Protein 3BER (pdb70)

Foldseek 3Di:
DAFDFDDDVCQVDDAPVNLVQDDLLSVLCVVVVVGTQFRLLSGQRNCVLVPFAEEEQDDPVRCVLCSPLRSQVRVCVVPPDFLAEEEEEQAQVVLVVSVVVNCSRPVVVPAFEEEFEPPDDVVVNLVSQVVRGRYYYYYLVRVVVCVPPRPPGANANYAEYEYEQVVSNVVSPCVVSVVVNLVGYDPNHHYYYYHNDDDPVNVVVCVSRGDPHHYHYDPD

Radius of gyration: 16.41 Å; Cα contacts (8 Å, |Δi|>4): 409; chains: 1; bounding box: 40×42×36 Å

CATH classification: 3.40.50.300

Structure (mmCIF, N/CA/C/O backbone):
data_3BER
#
_entry.id   3BER
#
_cell.length_a   93.050
_cell.length_b   70.370
_cell.length_c   35.860
_cell.angle_alpha   90.00
_cell.angle_beta   90.70
_cell.angle_gamma   90.00
#
_symmetry.space_group_name_H-M   'C 1 2 1'
#
loop_
_entity.id
_entity.type
_entity.pdbx_description
1 polymer 'Probable ATP-dependent RNA helicase DDX47'
2 non-polymer 'PHOSPHATE ION'
3 non-polymer 'ADENOSINE MONOPHOSPHATE'
4 non-polymer 'TRIETHYLENE GLYCOL'
5 water water
#
loop_
_atom_site.group_PDB
_atom_site.id
_atom_site.type_symbol
_atom_site.label_atom_id
_atom_site.label_alt_id
_atom_site.label_comp_id
_atom_site.label_asym_id
_atom_site.label_entity_id
_atom_site.label_seq_id
_atom_site.pdbx_PDB_ins_code
_atom_site.Cartn_x
_atom_site.Cartn_y
_atom_site.Cartn_z
_atom_site.occupancy
_atom_site.B_iso_or_equiv
_atom_site.auth_seq_id
_atom_site.auth_comp_id
_atom_site.auth_asym_id
_atom_site.auth_atom_id
_atom_site.pdbx_PDB_model_num
ATOM 1 N N . THR A 1 30 ? 25.084 8.157 29.193 1.00 30.84 11 THR A N 1
ATOM 2 C CA . THR A 1 30 ? 24.172 7.678 28.112 1.00 30.58 11 THR A CA 1
ATOM 3 C C . THR A 1 30 ? 24.300 8.354 26.735 1.00 29.17 11 THR A C 1
ATOM 4 O O . THR A 1 30 ? 23.836 7.805 25.736 1.00 28.05 11 THR A O 1
ATOM 8 N N . GLU A 1 31 ? 24.910 9.536 26.690 1.00 27.72 12 GLU A N 1
ATOM 9 C CA . GLU A 1 31 ? 24.948 10.354 25.464 1.00 26.55 12 GLU A CA 1
ATOM 10 C C . GLU A 1 31 ? 26.316 10.353 24.792 1.00 25.21 12 GLU A C 1
ATOM 11 O O . GLU A 1 31 ? 27.338 10.460 25.466 1.00 24.96 12 GLU A O 1
ATOM 17 N N . ALA A 1 32 ? 26.331 10.268 23.459 1.00 22.81 13 ALA A N 1
ATOM 18 C CA . ALA A 1 32 ? 27.559 10.357 22.663 1.00 20.55 13 ALA A CA 1
ATOM 19 C C . ALA A 1 32 ? 28.191 11.747 22.764 1.00 19.62 13 ALA A C 1
ATOM 20 O O . ALA A 1 32 ? 27.484 12.736 22.925 1.00 19.86 13 ALA A O 1
ATOM 22 N N . SER A 1 33 ? 29.511 11.772 22.599 1.00 19.60 14 SER A N 1
ATOM 23 C CA . SER A 1 33 ? 30.298 13.005 22.563 1.00 18.83 14 SER A CA 1
ATOM 24 C C . SER A 1 33 ? 30.025 13.773 21.277 1.00 17.54 14 SER A C 1
ATOM 25 O O . SER A 1 33 ? 30.339 13.285 20.187 1.00 18.11 14 SER A O 1
ATOM 28 N N . GLN A 1 34 ? 29.445 14.962 21.374 1.00 15.67 15 GLN A N 1
ATOM 29 C CA . GLN A 1 34 ? 29.214 15.752 20.151 1.00 14.62 15 GLN A CA 1
ATOM 30 C C . GLN A 1 34 ? 30.564 16.159 19.551 1.00 13.25 15 GLN A C 1
ATOM 31 O O . GLN A 1 34 ? 31.445 16.657 20.265 1.00 10.89 15 GLN A O 1
ATOM 37 N N . PRO A 1 35 ? 30.761 15.969 18.238 1.00 10.67 16 PRO A N 1
ATOM 38 C CA . PRO A 1 35 ? 32.028 16.364 17.627 1.00 9.76 16 PRO A CA 1
ATOM 39 C C . PRO A 1 35 ? 32.195 17.867 17.630 1.00 9.80 16 PRO A C 1
ATOM 40 O O . PRO A 1 35 ? 31.233 18.588 17.337 1.00 10.34 16 PRO A O 1
ATOM 44 N N . ILE A 1 36 ? 33.409 18.326 17.949 1.00 7.57 17 ILE A N 1
ATOM 45 C CA . ILE A 1 36 ? 33.659 19.768 17.941 1.00 7.69 17 ILE A CA 1
ATOM 46 C C . ILE A 1 36 ? 34.372 20.163 16.657 1.00 6.88 17 ILE A C 1
ATOM 47 O O . ILE A 1 36 ? 34.685 19.299 15.823 1.00 7.01 17 ILE A O 1
ATOM 52 N N . VAL A 1 37 ? 34.609 21.462 16.485 1.00 6.31 18 VAL A N 1
ATOM 53 C CA . VAL A 1 37 ? 34.998 21.957 15.158 1.00 7.61 18 VAL A CA 1
ATOM 54 C C . VAL A 1 37 ? 36.268 21.251 14.641 1.00 7.49 18 VAL A C 1
ATOM 55 O O . VAL A 1 37 ? 36.308 20.777 13.496 1.00 7.41 18 VAL A O 1
ATOM 59 N N . GLU A 1 38 ? 37.295 21.125 15.480 1.00 7.56 19 GLU A N 1
ATOM 60 C CA A GLU A 1 38 ? 38.566 20.508 15.093 0.50 8.29 19 GLU A CA 1
ATOM 61 C CA B GLU A 1 38 ? 38.543 20.559 14.962 0.50 8.50 19 GLU A CA 1
ATOM 62 C C . GLU A 1 38 ? 38.357 19.082 14.608 1.00 8.38 19 GLU A C 1
ATOM 63 O O . GLU A 1 38 ? 39.041 18.610 13.695 1.00 8.52 19 GLU A O 1
ATOM 74 N N . GLU A 1 39 ? 37.446 18.378 15.277 1.00 7.78 20 GLU A N 1
ATOM 75 C CA . GLU A 1 39 ? 37.185 16.978 14.884 1.00 7.42 20 GLU A CA 1
ATOM 76 C C . GLU A 1 39 ? 36.434 16.921 13.563 1.00 7.33 20 GLU A C 1
ATOM 77 O O . GLU A 1 39 ? 36.722 16.071 12.716 1.00 7.66 20 GLU A O 1
ATOM 83 N N . GLU A 1 40 ? 35.446 17.775 13.346 1.00 7.54 21 GLU A N 1
ATOM 84 C CA . GLU A 1 40 ? 34.815 17.787 12.015 1.00 7.12 21 GLU A CA 1
ATOM 85 C C . GLU A 1 40 ? 35.847 18.030 10.920 1.00 6.88 21 GLU A C 1
ATOM 86 O O . GLU A 1 40 ? 35.743 17.472 9.807 1.00 7.37 21 GLU A O 1
ATOM 92 N N . GLU A 1 41 ? 36.826 18.903 11.188 1.00 6.37 22 GLU A N 1
ATOM 93 C CA . GLU A 1 41 ? 37.845 19.242 10.200 1.00 7.44 22 GLU A CA 1
ATOM 94 C C . GLU A 1 41 ? 38.832 18.142 9.909 1.00 8.31 22 GLU A C 1
ATOM 95 O O . GLU A 1 41 ? 39.483 18.192 8.861 1.00 9.59 22 GLU A O 1
ATOM 101 N N . THR A 1 42 ? 38.998 17.183 10.829 1.00 7.66 23 THR A N 1
ATOM 102 C CA . THR A 1 42 ? 40.109 16.240 10.691 1.00 8.72 23 THR A CA 1
ATOM 103 C C . THR A 1 42 ? 39.741 14.759 10.706 1.00 9.64 23 THR A C 1
ATOM 104 O O . THR A 1 42 ? 40.537 13.939 10.224 1.00 10.74 23 THR A O 1
ATOM 108 N N . LYS A 1 43 ? 38.595 14.379 11.281 1.00 8.81 24 LYS A N 1
ATOM 109 C CA . LYS A 1 43 ? 38.267 12.936 11.383 1.00 10.71 24 LYS A CA 1
ATOM 110 C C . LYS A 1 43 ? 38.121 12.319 9.997 1.00 10.21 24 LYS A C 1
ATOM 111 O O . LYS A 1 43 ? 37.545 12.923 9.100 1.00 11.00 24 LYS A O 1
ATOM 117 N N . THR A 1 44 ? 38.612 11.087 9.853 1.00 10.51 25 THR A N 1
ATOM 118 C CA . THR A 1 44 ? 38.410 10.285 8.651 1.00 10.64 25 THR A CA 1
ATOM 119 C C . THR A 1 44 ? 37.521 9.066 8.949 1.00 10.15 25 THR A C 1
ATOM 120 O O . THR A 1 44 ? 37.361 8.674 10.113 1.00 9.81 25 THR A O 1
ATOM 124 N N . PHE A 1 45 ? 36.995 8.445 7.886 1.00 9.77 26 PHE A N 1
ATOM 125 C CA . PHE A 1 45 ? 36.279 7.195 8.110 1.00 10.14 26 PHE A CA 1
ATOM 126 C C . PHE A 1 45 ? 37.180 6.108 8.733 1.00 10.69 26 PHE A C 1
ATOM 127 O O . PHE A 1 45 ? 36.764 5.351 9.588 1.00 10.69 26 PHE A O 1
ATOM 135 N N . LYS A 1 46 ? 38.445 6.062 8.316 1.00 11.68 27 LYS A N 1
ATOM 136 C CA . LYS A 1 46 ? 39.365 5.120 8.911 1.00 12.90 27 LYS A CA 1
ATOM 137 C C . LYS A 1 46 ? 39.508 5.350 10.411 1.00 11.69 27 LYS A C 1
ATOM 138 O O . LYS A 1 46 ? 39.563 4.405 11.222 1.00 12.40 27 LYS A O 1
ATOM 144 N N . ASP A 1 47 ? 39.561 6.638 10.816 1.00 11.09 28 ASP A N 1
ATOM 145 C CA . ASP A 1 47 ? 39.662 6.976 12.242 1.00 12.20 28 ASP A CA 1
ATOM 146 C C . ASP A 1 47 ? 38.493 6.389 13.026 1.00 11.36 28 ASP A C 1
ATOM 147 O O . ASP A 1 47 ? 38.616 6.077 14.228 1.00 12.91 28 ASP A O 1
ATOM 152 N N . LEU A 1 48 ? 37.338 6.318 12.352 1.00 11.42 29 LEU A N 1
ATOM 153 C CA . LEU A 1 48 ? 36.110 5.804 13.010 1.00 11.46 29 LEU A CA 1
ATOM 154 C C . LEU A 1 48 ? 36.098 4.277 13.163 1.00 12.50 29 LEU A C 1
ATOM 155 O O . LEU A 1 48 ? 35.232 3.728 13.849 1.00 14.03 29 LEU A O 1
ATOM 160 N N . GLY A 1 49 ? 37.054 3.606 12.522 1.00 12.83 30 GLY A N 1
ATOM 161 C CA . GLY A 1 49 ? 37.173 2.139 12.565 1.00 13.85 30 GLY A CA 1
ATOM 162 C C . GLY A 1 49 ? 36.676 1.431 11.328 1.00 13.64 30 GLY A C 1
ATOM 163 O O . GLY A 1 49 ? 36.649 0.188 11.294 1.00 14.95 30 GLY A O 1
ATOM 164 N N . VAL A 1 50 ? 36.261 2.172 10.309 1.00 12.61 31 VAL A N 1
ATOM 165 C CA . VAL A 1 50 ? 35.709 1.576 9.096 1.00 13.99 31 VAL A CA 1
ATOM 166 C C . VAL A 1 50 ? 36.823 0.822 8.365 1.00 15.40 31 VAL A C 1
ATOM 167 O O . VAL A 1 50 ? 37.924 1.356 8.162 1.00 16.32 31 VAL A O 1
ATOM 171 N N . THR A 1 51 ? 36.535 -0.407 7.959 1.00 15.75 32 THR A N 1
ATOM 172 C CA . THR A 1 51 ? 37.497 -1.237 7.241 1.00 16.94 32 THR A CA 1
ATOM 173 C C . THR A 1 51 ? 37.914 -0.614 5.903 1.00 17.15 32 THR A C 1
ATOM 174 O O . THR A 1 51 ? 37.171 0.149 5.287 1.00 16.14 32 THR A O 1
ATOM 178 N N . ASP A 1 52 ? 39.130 -0.956 5.445 1.00 18.71 33 ASP A N 1
ATOM 179 C CA . ASP A 1 52 ? 39.696 -0.326 4.259 1.00 19.83 33 ASP A CA 1
ATOM 180 C C . ASP A 1 52 ? 38.823 -0.360 3.011 1.00 19.56 33 ASP A C 1
ATOM 181 O O . ASP A 1 52 ? 38.703 0.624 2.297 1.00 19.92 33 ASP A O 1
ATOM 186 N N . VAL A 1 53 ? 38.202 -1.508 2.726 1.00 19.69 34 VAL A N 1
ATOM 187 C CA . VAL A 1 53 ? 37.435 -1.572 1.481 1.00 19.57 34 VAL A CA 1
ATOM 188 C C . VAL A 1 53 ? 36.222 -0.638 1.519 1.00 17.84 34 VAL A C 1
ATOM 189 O O . VAL A 1 53 ? 35.807 -0.113 0.501 1.00 17.31 34 VAL A O 1
ATOM 193 N N . LEU A 1 54 ? 35.691 -0.415 2.724 1.00 17.16 35 LEU A N 1
ATOM 194 C CA . LEU A 1 54 ? 34.574 0.529 2.880 1.00 16.89 35 LEU A CA 1
ATOM 195 C C . LEU A 1 54 ? 35.010 2.008 2.874 1.00 15.82 35 LEU A C 1
ATOM 196 O O . LEU A 1 54 ? 34.285 2.838 2.375 1.00 15.20 35 LEU A O 1
ATOM 201 N N . CYS A 1 55 ? 36.217 2.294 3.375 1.00 16.92 36 CYS A N 1
ATOM 202 C CA . CYS A 1 55 ? 36.799 3.632 3.226 1.00 18.14 36 CYS A CA 1
ATOM 203 C C . CYS A 1 55 ? 36.945 3.992 1.729 1.00 18.43 36 CYS A C 1
ATOM 204 O O . CYS A 1 55 ? 36.628 5.104 1.292 1.00 18.09 36 CYS A O 1
ATOM 207 N N . GLU A 1 56 ? 37.375 3.003 0.938 1.00 19.36 37 GLU A N 1
ATOM 208 C CA . GLU A 1 56 ? 37.481 3.199 -0.508 1.00 21.46 37 GLU A CA 1
ATOM 209 C C . GLU A 1 56 ? 36.125 3.444 -1.168 1.00 20.48 37 GLU A C 1
ATOM 210 O O . GLU A 1 56 ? 35.993 4.317 -2.024 1.00 20.58 37 GLU A O 1
ATOM 216 N N . ALA A 1 57 ? 35.101 2.688 -0.742 1.00 19.63 38 ALA A N 1
ATOM 217 C CA . ALA A 1 57 ? 33.741 2.906 -1.260 1.00 19.80 38 ALA A CA 1
ATOM 218 C C . ALA A 1 57 ? 33.239 4.320 -0.931 1.00 19.06 38 ALA A C 1
ATOM 219 O O . ALA A 1 57 ? 32.571 4.941 -1.742 1.00 19.77 38 ALA A O 1
ATOM 221 N N . CYS A 1 58 ? 33.546 4.810 0.278 1.00 18.63 39 CYS A N 1
ATOM 222 C CA . CYS A 1 58 ? 33.228 6.196 0.652 1.00 19.40 39 CYS A CA 1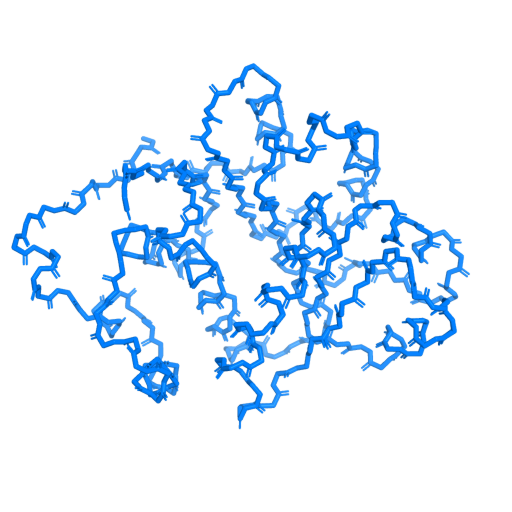
ATOM 223 C C . CYS A 1 58 ? 33.867 7.217 -0.304 1.00 21.52 39 CYS A C 1
ATOM 224 O O . CYS A 1 58 ? 33.187 8.086 -0.831 1.00 21.74 39 CYS A O 1
ATOM 227 N N . ASP A 1 59 ? 35.171 7.061 -0.517 1.00 24.08 40 ASP A N 1
ATOM 228 C CA . ASP A 1 59 ? 35.925 7.912 -1.444 1.00 26.61 40 ASP A CA 1
ATOM 229 C C . ASP A 1 59 ? 35.316 7.895 -2.837 1.00 27.27 40 ASP A C 1
ATOM 230 O O . ASP A 1 59 ? 35.098 8.952 -3.435 1.00 28.30 40 ASP A O 1
ATOM 235 N N . GLN A 1 60 ? 34.974 6.699 -3.317 1.00 28.32 41 GLN A N 1
ATOM 236 C CA . GLN A 1 60 ? 34.386 6.527 -4.654 1.00 28.69 41 GLN A CA 1
ATOM 237 C C . GLN A 1 60 ? 33.031 7.200 -4.785 1.00 28.30 41 GLN A C 1
ATOM 238 O O . GLN A 1 60 ? 32.594 7.532 -5.886 1.00 29.06 41 GLN A O 1
ATOM 244 N N . LEU A 1 61 ? 32.363 7.392 -3.651 1.00 27.02 42 LEU A N 1
ATOM 245 C CA . LEU A 1 61 ? 31.075 8.059 -3.618 1.00 26.34 42 LEU A CA 1
ATOM 246 C C . LEU A 1 61 ? 31.235 9.565 -3.405 1.00 24.76 42 LEU A C 1
ATOM 247 O O . LEU A 1 61 ? 30.262 10.312 -3.451 1.00 25.75 42 LEU A O 1
ATOM 252 N N . GLY A 1 62 ? 32.463 10.001 -3.146 1.00 24.13 43 GLY A N 1
ATOM 253 C CA . GLY A 1 62 ? 32.712 11.398 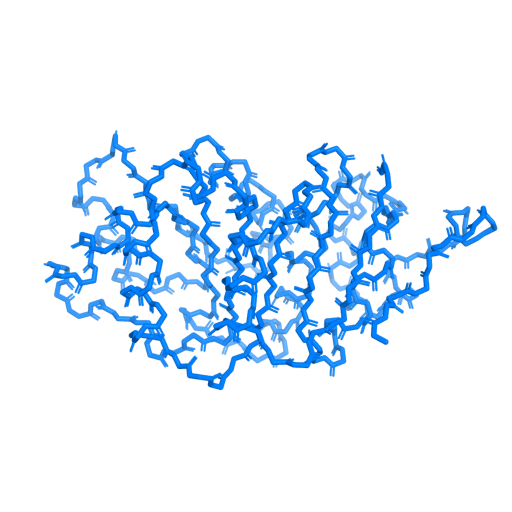-2.820 1.00 22.20 43 GLY A CA 1
ATOM 254 C C . GLY A 1 62 ? 32.347 11.730 -1.382 1.00 21.16 43 GLY A C 1
ATOM 255 O O . GLY A 1 62 ? 32.076 12.879 -1.069 1.00 21.03 43 GLY A O 1
ATOM 256 N N . TRP A 1 63 ? 32.334 10.709 -0.524 1.00 18.76 44 TRP A N 1
ATOM 257 C CA . TRP A 1 63 ? 32.218 10.905 0.929 1.00 17.36 44 TRP A CA 1
ATOM 258 C C . TRP A 1 63 ? 33.633 10.994 1.501 1.00 16.32 44 TRP A C 1
ATOM 259 O O . TRP A 1 63 ? 34.212 10.021 1.972 1.00 17.27 44 TRP A O 1
ATOM 270 N N . THR A 1 64 ? 34.215 12.183 1.410 1.00 16.96 45 THR A N 1
ATOM 271 C CA . THR A 1 64 ? 35.620 12.323 1.796 1.00 16.90 45 THR A CA 1
ATOM 272 C C . THR A 1 64 ? 35.792 12.706 3.263 1.00 14.77 45 THR A C 1
ATOM 273 O O . THR A 1 64 ? 36.868 12.509 3.820 1.00 17.68 45 THR A O 1
ATOM 277 N N . LYS A 1 65 ? 34.734 13.255 3.884 1.00 13.54 46 LYS A N 1
ATOM 278 C CA . LYS A 1 65 ? 34.722 13.499 5.328 1.00 11.38 46 LYS A CA 1
ATOM 279 C C . LYS A 1 65 ? 33.413 12.974 5.924 1.00 10.93 46 LYS A C 1
ATOM 280 O O . LYS A 1 65 ? 32.343 13.231 5.381 1.00 11.25 46 LYS A O 1
ATOM 286 N N . PRO A 1 66 ? 33.510 12.294 7.074 1.00 9.83 47 PRO A N 1
ATOM 287 C CA . PRO A 1 66 ? 32.289 11.809 7.739 1.00 9.63 47 PRO A CA 1
ATOM 288 C C . PRO A 1 66 ? 31.505 12.970 8.314 1.00 9.83 47 PRO A C 1
ATOM 289 O O . PRO A 1 66 ? 32.090 13.991 8.735 1.00 11.86 47 PRO A O 1
ATOM 293 N N . THR A 1 67 ? 30.189 12.850 8.339 1.00 8.15 48 THR A N 1
ATOM 294 C CA . THR A 1 67 ? 29.341 13.837 8.992 1.00 8.00 48 THR A CA 1
ATOM 295 C C . THR A 1 67 ? 29.358 13.635 10.516 1.00 7.87 48 THR A C 1
ATOM 296 O O . THR A 1 67 ? 29.886 12.637 11.033 1.00 8.67 48 THR A O 1
ATOM 300 N N . LYS A 1 68 ? 28.779 14.588 11.234 1.00 7.87 49 LYS A N 1
ATOM 301 C CA . LYS A 1 68 ? 28.776 14.491 12.695 1.00 7.56 49 LYS A CA 1
ATOM 302 C C . LYS A 1 68 ? 28.051 13.259 13.228 1.00 7.20 49 LYS A C 1
ATOM 303 O O . LYS A 1 68 ? 28.524 12.604 14.155 1.00 7.68 49 LYS A O 1
ATOM 309 N N . ILE A 1 69 ? 26.903 12.908 12.648 1.00 6.91 50 ILE A N 1
ATOM 310 C CA . ILE A 1 69 ? 26.176 11.710 13.111 1.00 8.16 50 ILE A CA 1
ATOM 311 C C . ILE A 1 69 ? 27.002 10.454 12.823 1.00 8.01 50 ILE A C 1
ATOM 312 O O . ILE A 1 69 ? 26.991 9.482 13.610 1.00 7.93 50 ILE A O 1
ATOM 317 N N . GLN A 1 70 ? 27.731 10.473 11.703 1.00 6.87 51 GLN A N 1
ATOM 318 C CA . GLN A 1 70 ? 28.652 9.395 11.385 1.00 7.58 51 GLN A CA 1
ATOM 319 C C . GLN A 1 70 ? 29.798 9.307 12.387 1.00 8.15 51 GLN A C 1
ATOM 320 O O . GLN A 1 70 ? 30.116 8.218 12.904 1.00 8.65 51 GLN A O 1
ATOM 326 N N A ILE A 1 71 ? 30.385 10.456 12.716 0.50 7.40 52 ILE A N 1
ATOM 327 N N B ILE A 1 71 ? 30.411 10.446 12.705 0.50 9.01 52 ILE A N 1
ATOM 328 C CA A ILE A 1 71 ? 31.452 10.471 13.712 0.50 7.19 52 ILE A CA 1
ATOM 329 C CA B ILE A 1 71 ? 31.470 10.443 13.717 0.50 10.30 52 ILE A CA 1
ATOM 330 C C A ILE A 1 71 ? 30.973 9.950 15.071 0.50 8.07 52 ILE A C 1
ATOM 331 C C B ILE A 1 71 ? 30.971 9.939 15.079 0.50 9.74 52 ILE A C 1
ATOM 332 O O A ILE A 1 71 ? 31.690 9.176 15.719 0.50 8.29 52 ILE A O 1
ATOM 333 O O B ILE A 1 71 ? 31.670 9.159 15.737 0.50 9.77 52 ILE A O 1
ATOM 342 N N . GLU A 1 72 ? 29.775 10.367 15.485 1.00 8.36 53 GLU A N 1
ATOM 343 C CA . GLU A 1 72 ? 29.193 9.870 16.746 1.00 9.42 53 GLU A CA 1
ATOM 344 C C . GLU A 1 72 ? 28.881 8.378 16.726 1.00 9.96 53 GLU A C 1
ATOM 345 O O . GLU A 1 72 ? 29.297 7.611 17.605 1.00 11.36 53 GLU A O 1
ATOM 351 N N . ALA A 1 73 ? 28.125 7.942 15.730 1.00 8.67 54 ALA A N 1
ATOM 352 C CA . ALA A 1 73 ? 27.503 6.633 15.812 1.00 8.74 54 ALA A CA 1
ATOM 353 C C . ALA A 1 73 ? 28.393 5.513 15.333 1.00 8.77 54 ALA A C 1
ATOM 354 O O . ALA A 1 73 ? 28.275 4.377 15.831 1.00 9.61 54 ALA A O 1
ATOM 356 N N . ILE A 1 74 ? 29.247 5.759 14.333 1.00 8.30 55 ILE A N 1
ATOM 357 C CA . ILE A 1 74 ? 29.964 4.636 13.735 1.00 8.67 55 ILE A CA 1
ATOM 358 C C . ILE A 1 74 ? 30.900 3.911 14.721 1.00 9.24 55 ILE A C 1
ATOM 359 O O . ILE A 1 74 ? 30.857 2.701 14.824 1.00 9.67 55 ILE A O 1
ATOM 364 N N . PRO A 1 75 ? 31.759 4.646 15.448 1.00 9.85 56 PRO A N 1
ATOM 365 C CA . PRO A 1 75 ? 32.643 3.878 16.363 1.00 10.13 56 PRO A CA 1
ATOM 366 C C . PRO A 1 75 ? 31.860 3.083 17.403 1.00 10.32 56 PRO A C 1
ATOM 367 O O . PRO A 1 75 ? 32.282 1.974 17.732 1.00 11.67 56 PRO A O 1
ATOM 371 N N . LEU A 1 76 ? 30.777 3.662 17.916 1.00 10.05 57 LEU A N 1
ATOM 372 C CA . LEU A 1 76 ? 29.957 3.020 18.950 1.00 10.84 57 LEU A CA 1
ATOM 373 C C . LEU A 1 76 ? 29.276 1.776 18.379 1.00 10.66 57 LEU A C 1
ATOM 374 O O . LEU A 1 76 ? 29.257 0.714 19.013 1.00 11.75 57 LEU A O 1
ATOM 379 N N . ALA A 1 77 ? 28.737 1.892 17.168 1.00 9.63 58 ALA A N 1
ATOM 380 C CA . ALA A 1 77 ? 28.092 0.757 16.520 1.00 10.40 58 ALA A CA 1
ATOM 381 C C . ALA A 1 77 ? 29.116 -0.336 16.237 1.00 10.90 58 ALA A C 1
ATOM 382 O O . ALA A 1 77 ? 28.829 -1.522 16.424 1.00 11.83 58 ALA A O 1
ATOM 384 N N . LEU A 1 78 ? 30.323 0.037 15.794 1.00 11.55 59 LEU A N 1
ATOM 385 C CA . LEU A 1 78 ? 31.342 -0.982 15.513 1.00 12.31 59 LEU A CA 1
ATOM 386 C C . LEU A 1 78 ? 31.766 -1.724 16.777 1.00 13.59 59 LEU A C 1
ATOM 387 O O . LEU A 1 78 ? 32.234 -2.872 16.670 1.00 15.24 59 LEU A O 1
ATOM 392 N N . GLN A 1 79 ? 31.664 -1.064 17.932 1.00 13.86 60 GLN A N 1
ATOM 393 C CA . GLN A 1 79 ? 31.905 -1.698 19.233 1.00 15.66 60 GLN A CA 1
ATOM 394 C C . GLN A 1 79 ? 30.731 -2.581 19.654 1.00 15.90 60 GLN A C 1
ATOM 395 O O . GLN A 1 79 ? 30.833 -3.312 20.637 1.00 17.75 60 GLN A O 1
ATOM 401 N N . GLY A 1 80 ? 29.612 -2.512 18.940 1.00 14.47 61 GLY A N 1
ATOM 402 C CA . GLY A 1 80 ? 28.463 -3.376 19.245 1.00 13.77 61 GLY A CA 1
ATOM 403 C C . GLY A 1 80 ? 27.348 -2.716 20.030 1.00 12.20 61 GLY A C 1
ATOM 404 O O . GLY A 1 80 ? 26.456 -3.417 20.525 1.00 13.48 61 GLY A O 1
ATOM 405 N N . ARG A 1 81 ? 27.389 -1.394 20.188 1.00 10.69 62 ARG A N 1
ATOM 406 C CA . ARG A 1 81 ? 26.347 -0.653 20.924 1.00 10.34 62 ARG A CA 1
ATOM 407 C C . ARG A 1 81 ? 25.103 -0.415 20.072 1.00 9.30 62 ARG A C 1
ATOM 408 O O . ARG A 1 81 ? 25.233 -0.124 18.876 1.00 10.33 62 ARG A O 1
ATOM 416 N N . ASP A 1 82 ? 23.931 -0.506 20.712 1.00 7.86 63 ASP A N 1
ATOM 417 C CA . ASP A 1 82 ? 22.680 0.001 20.130 1.00 7.65 63 ASP A CA 1
ATOM 418 C C . ASP A 1 82 ? 22.738 1.510 20.086 1.00 8.18 63 ASP A C 1
ATOM 419 O O . ASP A 1 82 ? 23.429 2.134 20.899 1.00 8.45 63 ASP A O 1
ATOM 424 N N . ILE A 1 83 ? 22.040 2.111 19.132 1.00 6.77 64 ILE A N 1
ATOM 425 C CA . ILE A 1 83 ? 22.126 3.543 18.864 1.00 7.52 64 ILE A CA 1
ATOM 426 C C . ILE A 1 83 ? 20.751 4.171 18.779 1.00 7.99 64 ILE A C 1
ATOM 427 O O . ILE A 1 83 ? 19.864 3.646 18.060 1.00 7.53 64 ILE A O 1
ATOM 432 N N . ILE A 1 84 ? 20.542 5.285 19.494 1.00 8.71 65 ILE A N 1
ATOM 433 C CA A ILE A 1 84 ? 19.408 6.133 19.182 0.50 9.68 65 ILE A CA 1
ATOM 434 C CA B ILE A 1 84 ? 19.405 6.188 19.224 0.50 9.22 65 ILE A CA 1
ATOM 435 C C . ILE A 1 84 ? 19.993 7.408 18.582 1.00 9.58 65 ILE A C 1
ATOM 436 O O . ILE A 1 84 ? 20.845 8.073 19.191 1.00 11.10 65 ILE A O 1
ATOM 445 N N . GLY A 1 85 ? 19.608 7.704 17.359 1.00 8.88 66 GLY A N 1
ATOM 446 C CA . GLY A 1 85 ? 20.121 8.903 16.654 1.00 9.47 66 GLY A CA 1
ATOM 447 C C . GLY A 1 85 ? 19.033 9.942 16.496 1.00 10.12 66 GLY A C 1
ATOM 448 O O . GLY A 1 85 ? 17.998 9.675 15.877 1.00 10.31 66 GLY A O 1
ATOM 449 N N . LEU A 1 86 ? 19.241 11.148 17.046 1.00 10.41 67 LEU A N 1
ATOM 450 C CA . LEU A 1 86 ? 18.295 12.234 16.838 1.00 11.63 67 LEU A CA 1
ATOM 451 C C . LEU A 1 86 ? 18.900 13.088 15.745 1.00 12.10 67 LEU A C 1
ATOM 452 O O . LEU A 1 86 ? 19.883 13.798 15.969 1.00 12.55 67 LEU A O 1
ATOM 457 N N . ALA A 1 87 ? 18.358 12.985 14.547 1.00 11.86 68 ALA A N 1
ATOM 458 C CA . ALA A 1 87 ? 18.977 13.521 13.332 1.00 13.00 68 ALA A CA 1
ATOM 459 C C . ALA A 1 87 ? 17.959 13.470 12.188 1.00 15.29 68 ALA A C 1
ATOM 460 O O . ALA A 1 87 ? 17.029 12.672 12.220 1.00 16.33 68 ALA A O 1
ATOM 462 N N . GLU A 1 88 ? 18.126 14.319 11.171 1.00 17.46 69 GLU A N 1
ATOM 463 C CA . GLU A 1 88 ? 17.220 14.312 9.997 1.00 19.22 69 GLU A CA 1
ATOM 464 C C . GLU A 1 88 ? 17.958 14.174 8.695 1.00 19.30 69 GLU A C 1
ATOM 465 O O . GLU A 1 88 ? 19.172 14.241 8.698 1.00 17.19 69 GLU A O 1
ATOM 471 N N . THR A 1 89 ? 17.234 13.987 7.577 1.00 18.86 70 THR A N 1
ATOM 472 C CA . THR A 1 89 ? 17.885 13.814 6.279 1.00 19.44 70 THR A CA 1
ATOM 473 C C . THR A 1 89 ? 18.744 15.030 6.055 1.00 17.95 70 THR A C 1
ATOM 474 O O . THR A 1 89 ? 18.390 16.137 6.475 1.00 18.66 70 THR A O 1
ATOM 478 N N . GLY A 1 90 ? 19.891 14.808 5.430 1.00 16.50 71 GLY A N 1
ATOM 479 C CA . GLY A 1 90 ? 20.835 15.865 5.280 1.00 15.46 71 GLY A CA 1
ATOM 480 C C . GLY A 1 90 ? 21.954 15.723 6.282 1.00 13.34 71 GLY A C 1
ATOM 481 O O . GLY A 1 90 ? 23.012 16.281 6.059 1.00 15.62 71 GLY A O 1
ATOM 482 N N . SER A 1 91 ? 21.725 14.981 7.382 1.00 12.89 72 SER A N 1
ATOM 483 C CA . SER A 1 91 ? 22.782 14.752 8.376 1.00 11.35 72 SER A CA 1
ATOM 484 C C . SER A 1 91 ? 23.743 13.620 8.011 1.00 9.37 72 SER A C 1
ATOM 485 O O . SER A 1 91 ? 24.815 13.483 8.607 1.00 9.84 72 SER A O 1
ATOM 488 N N . GLY A 1 92 ? 23.345 12.762 7.061 1.00 9.75 73 GLY A N 1
ATOM 489 C CA . GLY A 1 92 ? 24.160 11.588 6.766 1.00 9.51 73 GLY A CA 1
ATOM 490 C C . GLY A 1 92 ? 23.801 10.401 7.674 1.00 7.42 73 GLY A C 1
ATOM 491 O O . GLY A 1 92 ? 24.608 9.493 7.867 1.00 7.75 73 GLY A O 1
ATOM 492 N N . LYS A 1 93 ? 22.575 10.385 8.181 1.00 8.78 74 LYS A N 1
ATOM 493 C CA . LYS A 1 93 ? 22.173 9.284 9.045 1.00 9.61 74 LYS A CA 1
ATOM 494 C C . LYS A 1 93 ? 22.200 7.935 8.344 1.00 8.60 74 LYS A C 1
ATOM 495 O O . LYS A 1 93 ? 22.522 6.945 8.975 1.00 8.74 74 LYS A O 1
ATOM 501 N N . THR A 1 94 ? 21.885 7.872 7.042 1.00 8.37 75 THR A N 1
ATOM 502 C CA . THR A 1 94 ? 21.939 6.565 6.394 1.00 8.09 75 THR A CA 1
ATOM 503 C C . THR A 1 94 ? 23.325 5.942 6.450 1.00 8.31 75 THR A C 1
ATOM 504 O O . THR A 1 94 ? 23.473 4.755 6.773 1.00 8.71 75 THR A O 1
ATOM 508 N N . GLY A 1 95 ? 24.386 6.706 6.140 1.00 7.54 76 GLY A N 1
ATOM 509 C CA . GLY A 1 95 ? 25.726 6.159 6.234 1.00 8.15 76 GLY A CA 1
ATOM 510 C C . GLY A 1 95 ? 26.109 5.757 7.647 1.00 6.56 76 GLY A C 1
ATOM 511 O O . GLY A 1 95 ? 26.898 4.855 7.837 1.00 7.96 76 GLY A O 1
ATOM 512 N N . ALA A 1 96 ? 25.554 6.461 8.647 1.00 7.16 77 ALA A N 1
ATOM 513 C CA . ALA A 1 96 ? 25.799 6.136 10.064 1.00 7.46 77 ALA A CA 1
ATOM 514 C C . ALA A 1 96 ? 25.338 4.730 10.432 1.00 8.06 77 ALA A C 1
ATOM 515 O O . ALA A 1 96 ? 25.931 4.111 11.311 1.00 8.68 77 ALA A O 1
ATOM 517 N N . PHE A 1 97 ? 24.272 4.221 9.798 1.00 7.34 78 PHE A N 1
ATOM 518 C CA . PHE A 1 97 ? 23.912 2.799 9.999 1.00 8.02 78 PHE A CA 1
ATOM 519 C C . PHE A 1 97 ? 24.388 1.869 8.892 1.00 7.69 78 PHE A C 1
ATOM 520 O O . PHE A 1 97 ? 24.742 0.726 9.175 1.00 7.86 78 PHE A O 1
ATOM 528 N N . ALA A 1 98 ? 24.419 2.339 7.649 1.00 7.69 79 ALA A N 1
ATOM 529 C CA . ALA A 1 98 ? 24.852 1.451 6.569 1.00 7.88 79 ALA A CA 1
ATOM 530 C C . ALA A 1 98 ? 26.305 1.019 6.698 1.00 8.05 79 ALA A C 1
ATOM 531 O O . ALA A 1 98 ? 26.645 -0.127 6.435 1.00 7.92 79 ALA A O 1
ATOM 533 N N . LEU A 1 99 ? 27.188 1.952 7.078 1.00 8.20 80 LEU A N 1
ATOM 534 C CA . LEU A 1 99 ? 28.606 1.608 7.166 1.00 8.09 80 LEU A CA 1
ATOM 535 C C . LEU A 1 99 ? 28.859 0.545 8.233 1.00 8.33 80 LEU A C 1
ATOM 536 O O . LEU A 1 99 ? 29.546 -0.451 7.945 1.00 8.71 80 LEU A O 1
ATOM 541 N N . PRO A 1 100 ? 28.357 0.727 9.462 1.00 8.73 81 PRO A N 1
ATOM 542 C CA . PRO A 1 100 ? 28.574 -0.369 10.418 1.00 9.43 81 PRO A CA 1
ATOM 543 C C . PRO A 1 100 ? 27.956 -1.709 10.013 1.00 9.41 81 PRO A C 1
ATOM 544 O O . PRO A 1 100 ? 28.533 -2.751 10.305 1.00 10.01 81 PRO A O 1
ATOM 548 N N . ILE A 1 101 ? 26.775 -1.691 9.399 1.00 8.68 82 ILE A N 1
ATOM 549 C CA . ILE A 1 101 ? 26.155 -2.938 8.954 1.00 9.66 82 ILE A CA 1
ATOM 550 C C . ILE A 1 101 ? 27.028 -3.624 7.903 1.00 9.59 82 ILE A C 1
ATOM 551 O O . ILE A 1 101 ? 27.282 -4.828 7.996 1.00 9.53 82 ILE A O 1
ATOM 556 N N . LEU A 1 102 ? 27.516 -2.873 6.911 1.00 9.17 83 LEU A N 1
ATOM 557 C CA . LEU A 1 102 ? 28.363 -3.452 5.880 1.00 10.04 83 LEU A CA 1
ATOM 558 C C . LEU A 1 102 ? 29.700 -3.913 6.448 1.00 10.44 83 LEU A C 1
ATOM 559 O O . LEU A 1 102 ? 30.244 -4.944 6.017 1.00 11.41 83 LEU A O 1
ATOM 564 N N . ASN A 1 103 ? 30.208 -3.187 7.443 1.00 11.11 84 ASN A N 1
ATOM 565 C CA . ASN A 1 103 ? 31.465 -3.589 8.057 1.00 11.66 84 ASN A CA 1
ATOM 566 C C . ASN A 1 103 ? 31.319 -4.962 8.718 1.00 11.76 84 ASN A C 1
ATOM 567 O O . ASN A 1 103 ? 32.182 -5.852 8.593 1.00 12.57 84 ASN A O 1
ATOM 572 N N . ALA A 1 104 ? 30.228 -5.136 9.460 1.00 11.79 85 ALA A N 1
ATOM 573 C CA . ALA A 1 104 ? 29.953 -6.410 10.154 1.00 12.79 85 ALA A CA 1
ATOM 574 C C . ALA A 1 104 ? 29.659 -7.516 9.154 1.00 13.06 85 ALA A C 1
ATOM 575 O O . ALA A 1 104 ? 30.054 -8.658 9.359 1.00 13.91 85 ALA A O 1
ATOM 577 N N . LEU A 1 105 ? 28.952 -7.175 8.080 1.00 13.16 86 LEU A N 1
ATOM 578 C CA . LEU A 1 105 ? 28.632 -8.150 7.057 1.00 14.53 86 LEU A CA 1
ATOM 579 C C . LEU A 1 105 ? 29.912 -8.701 6.438 1.00 15.19 86 LEU A C 1
ATOM 580 O O . LEU A 1 105 ? 30.041 -9.916 6.253 1.00 16.36 86 LEU A O 1
ATOM 585 N N . LEU A 1 106 ? 30.884 -7.824 6.170 1.00 15.44 87 LEU A N 1
ATOM 586 C CA . LEU A 1 106 ? 32.173 -8.282 5.652 1.00 17.11 87 LEU A CA 1
ATOM 587 C C . LEU A 1 106 ? 32.907 -9.212 6.623 1.00 17.97 87 LEU A C 1
ATOM 588 O O . LEU A 1 106 ? 33.577 -10.160 6.191 1.00 18.97 87 LEU A O 1
ATOM 593 N N . GLU A 1 107 ? 32.800 -8.940 7.921 1.00 18.96 88 GLU A N 1
ATOM 594 C CA . GLU A 1 107 ? 33.446 -9.762 8.949 1.00 20.52 88 GLU A CA 1
ATOM 595 C C . GLU A 1 107 ? 32.794 -11.141 9.047 1.00 20.52 88 GLU A C 1
ATOM 596 O O . GLU A 1 107 ? 33.484 -12.171 9.178 1.00 21.04 88 GLU A O 1
ATOM 602 N N . THR A 1 108 ? 31.464 -11.175 8.966 1.00 18.96 89 THR A N 1
ATOM 603 C CA . THR A 1 108 ? 30.728 -12.427 9.115 1.00 18.55 89 THR A CA 1
ATOM 604 C C . THR A 1 108 ? 29.620 -12.488 8.059 1.00 17.24 89 THR A C 1
ATOM 605 O O . THR A 1 108 ? 28.462 -12.184 8.365 1.00 17.63 89 THR A O 1
ATOM 609 N N . PRO A 1 109 ? 29.959 -12.826 6.802 1.00 16.48 90 PRO A N 1
ATOM 610 C CA . PRO A 1 109 ? 28.939 -12.880 5.759 1.00 15.99 90 PRO A CA 1
ATOM 611 C C . PRO A 1 109 ? 27.779 -13.800 6.120 1.00 14.78 90 PRO A C 1
ATOM 612 O O . PRO A 1 109 ? 27.973 -14.918 6.627 1.00 16.21 90 PRO A O 1
ATOM 616 N N . GLN A 1 110 ? 26.563 -13.292 5.933 1.00 12.10 91 GLN A N 1
ATOM 617 C CA . GLN A 1 110 ? 25.336 -14.041 6.214 1.00 11.77 91 GLN A CA 1
ATOM 618 C C . GLN A 1 110 ? 24.233 -13.414 5.382 1.00 10.82 91 GLN A C 1
ATOM 619 O O . GLN A 1 110 ? 24.186 -12.200 5.259 1.00 10.52 91 GLN A O 1
ATOM 625 N N . ARG A 1 111 ? 23.369 -14.236 4.803 1.00 10.36 92 ARG A N 1
ATOM 626 C CA . ARG A 1 111 ? 22.167 -13.702 4.138 1.00 9.75 92 ARG A CA 1
ATOM 627 C C . ARG A 1 111 ? 21.108 -13.355 5.196 1.00 9.53 92 ARG A C 1
ATOM 628 O O . ARG A 1 111 ? 21.151 -13.843 6.340 1.00 10.18 92 ARG A O 1
ATOM 636 N N . LEU A 1 112 ? 20.158 -12.501 4.816 1.00 7.87 93 LEU A N 1
ATOM 637 C CA . LEU A 1 112 ? 19.072 -12.083 5.714 1.00 8.13 93 LEU A CA 1
ATOM 638 C C . LEU A 1 112 ? 19.654 -11.542 7.028 1.00 7.77 93 LEU A C 1
ATOM 639 O O . LEU A 1 112 ? 19.244 -11.938 8.139 1.00 8.55 93 LEU A O 1
ATOM 644 N N . PHE A 1 113 ? 20.582 -10.595 6.848 1.00 6.67 94 PHE A N 1
ATOM 645 C CA . PHE A 1 113 ? 21.433 -10.078 7.927 1.00 6.93 94 PHE A CA 1
ATOM 646 C C . PHE A 1 113 ? 20.855 -8.839 8.592 1.00 6.81 94 PHE A C 1
ATOM 647 O O . PHE A 1 113 ? 20.954 -8.694 9.826 1.00 6.58 94 PHE A O 1
ATOM 655 N N . ALA A 1 114 ? 20.285 -7.935 7.795 1.00 5.91 95 ALA A N 1
ATOM 656 C CA . ALA A 1 114 ? 19.826 -6.634 8.327 1.00 5.95 95 ALA A CA 1
ATOM 657 C C . ALA A 1 114 ? 18.470 -6.266 7.734 1.00 6.11 95 ALA A C 1
ATOM 658 O O . ALA A 1 114 ? 18.223 -6.494 6.536 1.00 6.43 95 ALA A O 1
ATOM 660 N N . LEU A 1 115 ? 17.613 -5.707 8.579 1.00 5.10 96 LEU A N 1
ATOM 661 C CA . LEU A 1 115 ? 16.321 -5.145 8.202 1.00 4.99 96 LEU A CA 1
ATOM 662 C C . LEU A 1 115 ? 16.309 -3.680 8.538 1.00 4.42 96 LEU A C 1
ATOM 663 O O . LEU A 1 115 ? 16.590 -3.303 9.678 1.00 5.40 96 LEU A O 1
ATOM 668 N N . VAL A 1 116 ? 15.940 -2.878 7.556 1.00 5.79 97 VAL A N 1
ATOM 669 C CA . VAL A 1 116 ? 15.740 -1.464 7.756 1.00 5.09 97 VAL A CA 1
ATOM 670 C C . VAL A 1 116 ? 14.274 -1.140 7.522 1.00 5.31 97 VAL A C 1
ATOM 671 O O . VAL A 1 116 ? 13.767 -1.391 6.409 1.00 6.08 97 VAL A O 1
ATOM 675 N N . LEU A 1 117 ? 13.598 -0.605 8.532 1.00 5.01 98 LEU A N 1
ATOM 676 C CA . LEU A 1 117 ? 12.203 -0.192 8.402 1.00 5.17 98 LEU A CA 1
ATOM 677 C C . LEU A 1 117 ? 12.104 1.298 8.163 1.00 5.55 98 LEU A C 1
ATOM 678 O O . LEU A 1 117 ? 12.841 2.090 8.776 1.00 6.35 98 LEU A O 1
ATOM 683 N N . THR A 1 118 ? 11.202 1.680 7.255 1.00 5.41 99 THR A N 1
ATOM 684 C CA . THR A 1 118 ? 10.994 3.084 6.886 1.00 7.05 99 THR A CA 1
ATOM 685 C C . THR A 1 118 ? 9.512 3.418 6.939 1.00 5.96 99 THR A C 1
ATOM 686 O O . THR A 1 118 ? 8.676 2.528 6.854 1.00 7.31 99 THR A O 1
ATOM 690 N N . PRO A 1 119 ? 9.171 4.708 7.086 1.00 6.40 100 PRO A N 1
ATOM 691 C CA . PRO A 1 119 ? 7.756 5.091 7.066 1.00 6.30 100 PRO A CA 1
ATOM 692 C C . PRO A 1 119 ? 7.142 5.130 5.658 1.00 7.18 100 PRO A C 1
ATOM 693 O O . PRO A 1 119 ? 5.926 5.047 5.548 1.00 8.22 100 PRO A O 1
ATOM 697 N N . THR A 1 120 ? 7.985 5.289 4.643 1.00 7.38 101 THR A N 1
ATOM 698 C CA . THR A 1 120 ? 7.528 5.565 3.288 1.00 7.49 101 THR A CA 1
ATOM 699 C C . THR A 1 120 ? 8.344 4.777 2.289 1.00 8.09 101 THR A C 1
ATOM 700 O O . THR A 1 120 ? 9.493 4.411 2.522 1.00 7.20 101 THR A O 1
ATOM 704 N N . ARG A 1 121 ? 7.726 4.543 1.131 1.00 7.28 102 ARG A N 1
ATOM 705 C CA . ARG A 1 121 ? 8.421 3.850 0.047 1.00 8.01 102 ARG A CA 1
ATOM 706 C C . ARG A 1 121 ? 9.544 4.697 -0.535 1.00 7.85 102 ARG A C 1
ATOM 707 O O . ARG A 1 121 ? 10.594 4.182 -0.913 1.00 8.63 102 ARG A O 1
ATOM 715 N N . GLU A 1 122 ? 9.3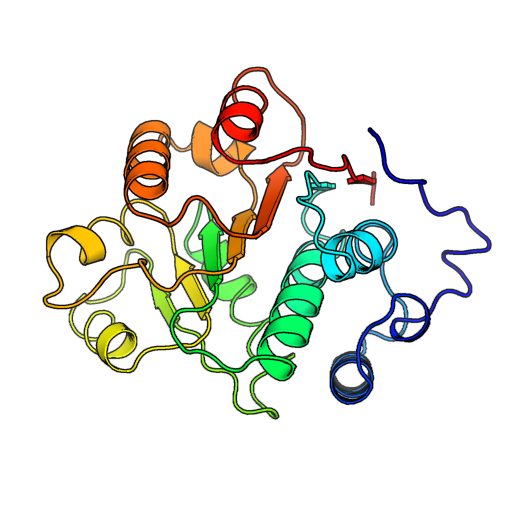64 6.015 -0.578 1.00 7.98 103 GLU A N 1
ATOM 716 C CA . GLU A 1 122 ? 10.436 6.843 -1.100 1.00 9.22 103 GLU A CA 1
ATOM 717 C C . GLU A 1 122 ? 11.703 6.748 -0.253 1.00 9.71 103 GLU A C 1
ATOM 718 O O . GLU A 1 122 ? 12.827 6.670 -0.775 1.00 10.62 103 GLU A O 1
ATOM 724 N N . LEU A 1 123 ? 11.545 6.764 1.075 1.00 8.98 104 LEU A N 1
ATOM 725 C CA . LEU A 1 123 ? 12.730 6.639 1.893 1.00 9.23 104 LEU A CA 1
ATOM 726 C C . LEU A 1 123 ? 13.386 5.263 1.726 1.00 7.48 104 LEU A C 1
ATOM 727 O O . LEU A 1 123 ? 14.608 5.182 1.683 1.00 7.87 104 LEU A O 1
ATOM 732 N N . ALA A 1 124 ? 12.589 4.204 1.580 1.00 7.00 105 ALA A N 1
ATOM 733 C CA . ALA A 1 124 ? 13.159 2.889 1.334 1.00 7.73 105 ALA A CA 1
ATOM 734 C C . ALA A 1 124 ? 14.022 2.856 0.073 1.00 8.10 105 ALA A C 1
ATOM 735 O O . ALA A 1 124 ? 15.146 2.345 0.085 1.00 8.21 105 ALA A O 1
ATOM 737 N N . PHE A 1 125 ? 13.539 3.459 -1.012 1.00 8.12 106 PHE A N 1
ATOM 738 C CA . PHE A 1 125 ? 14.357 3.483 -2.252 1.00 9.36 106 PHE A CA 1
ATOM 739 C C . PHE A 1 125 ? 15.600 4.338 -2.069 1.00 9.99 106 PHE A C 1
ATOM 740 O O . PHE A 1 125 ? 16.685 3.978 -2.547 1.00 11.11 106 PHE A O 1
ATOM 748 N N . GLN A 1 126 ? 15.492 5.454 -1.350 1.00 9.65 107 GLN A N 1
ATOM 749 C CA . GLN A 1 126 ? 16.662 6.301 -1.103 1.00 10.41 107 GLN A CA 1
ATOM 750 C C . GLN A 1 126 ? 17.736 5.559 -0.285 1.00 9.74 107 GLN A C 1
ATOM 751 O O . GLN A 1 126 ? 18.938 5.622 -0.592 1.00 11.13 107 GLN A O 1
ATOM 757 N N . ILE A 1 127 ? 17.308 4.831 0.756 1.00 8.53 108 ILE A N 1
ATOM 758 C CA . ILE A 1 127 ? 18.237 4.028 1.559 1.00 9.48 108 ILE A CA 1
ATOM 759 C C . ILE A 1 127 ? 18.893 2.921 0.715 1.00 10.06 108 ILE A C 1
ATOM 760 O O . ILE A 1 127 ? 20.123 2.703 0.776 1.00 9.65 108 ILE A O 1
ATOM 765 N N A SER A 1 128 ? 18.097 2.220 -0.092 0.50 10.09 109 SER A N 1
ATOM 766 N N B SER A 1 128 ? 18.072 2.232 -0.084 0.50 10.47 109 SER A N 1
ATOM 767 C CA A SER A 1 128 ? 18.661 1.176 -0.949 0.50 11.03 109 SER A CA 1
ATOM 768 C CA B SER A 1 128 ? 18.564 1.206 -1.007 0.50 11.81 109 SER A CA 1
ATOM 769 C C A SER A 1 128 ? 19.704 1.723 -1.921 0.50 10.95 109 SER A C 1
ATOM 770 C C B SER A 1 128 ? 19.666 1.716 -1.914 0.50 11.41 109 SER A C 1
ATOM 771 O O A SER A 1 128 ? 20.721 1.083 -2.145 0.50 11.51 109 SER A O 1
ATOM 772 O O B SER A 1 128 ? 20.682 1.041 -2.079 0.50 11.74 109 SER A O 1
ATOM 777 N N . GLU A 1 129 ? 19.470 2.913 -2.456 1.00 11.62 110 GLU A N 1
ATOM 778 C CA . GLU A 1 129 ? 20.473 3.543 -3.334 1.00 12.46 110 GLU A CA 1
ATOM 779 C C . GLU A 1 129 ? 21.818 3.674 -2.616 1.00 12.63 110 GLU A C 1
ATOM 780 O O . GLU A 1 129 ? 22.868 3.420 -3.222 1.00 12.82 110 GLU A O 1
ATOM 786 N N . GLN A 1 130 ? 21.802 4.052 -1.328 1.00 11.32 111 GLN A N 1
ATOM 787 C CA . GLN A 1 130 ? 23.045 4.221 -0.604 1.00 12.05 111 GLN A CA 1
ATOM 788 C C . GLN A 1 130 ? 23.674 2.875 -0.285 1.00 11.37 111 GLN A C 1
ATOM 789 O O . GLN A 1 130 ? 24.893 2.741 -0.427 1.00 12.18 111 GLN A O 1
ATOM 795 N N . PHE A 1 131 ? 22.889 1.867 0.104 1.00 10.68 112 PHE A N 1
ATOM 796 C CA . PHE A 1 131 ? 23.476 0.537 0.351 1.00 11.09 112 PHE A CA 1
ATOM 797 C C . PHE A 1 131 ? 24.098 -0.022 -0.932 1.00 13.16 112 PHE A C 1
ATOM 798 O O . PHE A 1 131 ? 25.179 -0.607 -0.893 1.00 13.83 112 PHE A O 1
ATOM 806 N N . GLU A 1 132 ? 23.412 0.156 -2.049 1.00 13.79 113 GLU A N 1
ATOM 807 C CA A GLU A 1 132 ? 23.921 -0.352 -3.327 0.50 15.99 113 GLU A CA 1
ATOM 808 C CA B GLU A 1 132 ? 23.913 -0.324 -3.338 0.50 15.90 113 GLU A CA 1
ATOM 809 C C . GLU A 1 132 ? 25.206 0.403 -3.695 1.00 16.33 113 GLU A C 1
ATOM 810 O O . GLU A 1 132 ? 26.204 -0.226 -4.096 1.00 17.24 113 GLU A O 1
ATOM 821 N N . ALA A 1 133 ? 25.203 1.729 -3.544 1.00 16.36 114 ALA A N 1
ATOM 822 C CA . ALA A 1 133 ? 26.406 2.541 -3.843 1.00 16.93 114 ALA A CA 1
ATOM 823 C C . ALA A 1 133 ? 27.607 2.124 -2.981 1.00 17.88 114 ALA A C 1
ATOM 824 O O . ALA A 1 133 ? 28.762 2.098 -3.444 1.00 18.93 114 ALA A O 1
ATOM 826 N N . LEU A 1 134 ? 27.359 1.812 -1.718 1.00 16.01 115 LEU A N 1
ATOM 827 C CA . LEU A 1 134 ? 28.451 1.446 -0.835 1.00 16.14 115 LEU A CA 1
ATOM 828 C C . LEU A 1 134 ? 28.877 -0.005 -0.971 1.00 17.85 115 LEU A C 1
ATOM 829 O O . LEU A 1 134 ? 30.062 -0.328 -0.729 1.00 18.98 115 LEU A O 1
ATOM 834 N N . GLY A 1 135 ? 27.926 -0.874 -1.313 1.00 17.59 116 GLY A N 1
ATOM 835 C CA . GLY A 1 135 ? 28.124 -2.325 -1.199 1.00 18.43 116 GLY A CA 1
ATOM 836 C C . GLY A 1 135 ? 28.026 -3.188 -2.455 1.00 20.36 116 GLY A C 1
ATOM 837 O O . GLY A 1 135 ? 28.433 -4.344 -2.438 1.00 18.91 116 GLY A O 1
ATOM 838 N N . SER A 1 136 ? 27.445 -2.674 -3.535 1.00 21.95 117 SER A N 1
ATOM 839 C CA . SER A 1 136 ? 27.266 -3.486 -4.742 1.00 24.66 117 SER A CA 1
ATOM 840 C C . SER A 1 136 ? 28.568 -4.105 -5.263 1.00 25.90 117 SER A C 1
ATOM 841 O O . SER A 1 136 ? 28.581 -5.274 -5.667 1.00 26.57 117 SER A O 1
ATOM 844 N N . SER A 1 137 ? 29.654 -3.334 -5.209 1.00 26.88 118 SER A N 1
ATOM 845 C CA . SER A 1 137 ? 30.965 -3.770 -5.693 1.00 28.14 118 SER A CA 1
ATOM 846 C C . SER A 1 137 ? 31.608 -4.866 -4.831 1.00 27.73 118 SER A C 1
ATOM 847 O O . SER A 1 137 ? 32.457 -5.618 -5.329 1.00 29.15 118 SER A O 1
ATOM 850 N N . ILE A 1 138 ? 31.247 -4.937 -3.546 1.00 26.06 119 ILE A N 1
ATOM 851 C CA . ILE A 1 138 ? 31.683 -6.033 -2.672 1.00 24.14 119 ILE A CA 1
ATOM 852 C C . ILE A 1 138 ? 30.651 -7.180 -2.664 1.00 22.07 119 ILE A C 1
ATOM 853 O O . ILE A 1 138 ? 30.764 -8.115 -1.874 1.00 22.49 119 ILE A O 1
ATOM 858 N N . GLY A 1 139 ? 29.639 -7.083 -3.522 1.00 19.97 120 GLY A N 1
ATOM 859 C CA . GLY A 1 139 ? 28.662 -8.156 -3.694 1.00 18.53 120 GLY A CA 1
ATOM 860 C C . GLY A 1 139 ? 27.476 -8.205 -2.738 1.00 17.07 120 GLY A C 1
ATOM 861 O O . GLY A 1 139 ? 26.808 -9.235 -2.634 1.00 17.05 120 GLY A O 1
ATOM 862 N N . VAL A 1 140 ? 27.235 -7.112 -2.029 1.00 16.09 121 VAL A N 1
ATOM 863 C CA . VAL A 1 140 ? 26.105 -7.044 -1.091 1.00 15.00 121 VAL A CA 1
ATOM 864 C C . VAL A 1 140 ? 24.802 -6.926 -1.887 1.00 14.22 121 VAL A C 1
ATOM 865 O O . VAL A 1 140 ? 24.702 -6.152 -2.829 1.00 15.34 121 VAL A O 1
ATOM 869 N N . GLN A 1 141 ? 23.830 -7.755 -1.522 1.00 12.06 122 GLN A N 1
ATOM 870 C CA . GLN A 1 141 ? 22.524 -7.735 -2.172 1.00 12.02 122 GLN A CA 1
ATOM 871 C C . GLN A 1 141 ? 21.457 -7.186 -1.253 1.00 10.43 122 GLN A C 1
ATOM 872 O O . GLN A 1 141 ? 21.337 -7.602 -0.098 1.00 10.08 122 GLN A O 1
ATOM 878 N N A SER A 1 142 ? 20.684 -6.258 -1.782 0.50 10.22 123 SER A N 1
ATOM 879 N N B SER A 1 142 ? 20.674 -6.249 -1.764 0.50 10.52 123 SER A N 1
ATOM 880 C CA A SER A 1 142 ? 19.588 -5.653 -1.048 0.50 10.25 123 SER A CA 1
ATOM 881 C CA B SER A 1 142 ? 19.595 -5.615 -0.995 0.50 10.72 123 SER A CA 1
ATOM 882 C C A SER A 1 142 ? 18.266 -5.962 -1.755 0.50 9.56 123 SER A C 1
ATOM 883 C C B SER A 1 142 ? 18.274 -5.715 -1.749 0.50 10.19 123 SER A C 1
ATOM 884 O O A SER A 1 142 ? 18.239 -6.297 -2.941 0.50 9.45 123 SER A O 1
ATOM 885 O O B SER A 1 142 ? 18.258 -5.609 -2.982 0.50 10.42 123 SER A O 1
ATOM 890 N N . ALA A 1 143 ? 17.177 -5.878 -1.004 1.00 8.93 124 ALA A N 1
ATOM 891 C CA . ALA A 1 143 ? 15.813 -5.961 -1.585 1.00 8.35 124 ALA A CA 1
ATOM 892 C C . ALA A 1 143 ? 14.960 -4.926 -0.915 1.00 8.28 124 ALA A C 1
ATOM 893 O O . ALA A 1 143 ? 14.918 -4.823 0.321 1.00 8.73 124 ALA A O 1
ATOM 895 N N . VAL A 1 144 ? 14.258 -4.147 -1.717 1.00 7.25 125 VAL A N 1
ATOM 896 C CA . VAL A 1 144 ? 13.269 -3.202 -1.239 1.00 6.90 125 VAL A CA 1
ATOM 897 C C . VAL A 1 144 ? 11.892 -3.873 -1.237 1.00 6.26 125 VAL A C 1
ATOM 898 O O . VAL A 1 144 ? 11.510 -4.558 -2.223 1.00 7.21 125 VAL A O 1
ATOM 902 N N . ILE A 1 145 ? 11.152 -3.736 -0.134 1.00 6.12 126 ILE A N 1
ATOM 903 C CA . ILE A 1 145 ? 9.848 -4.372 0.038 1.00 5.90 126 ILE A CA 1
ATOM 904 C C . ILE A 1 145 ? 8.855 -3.301 0.488 1.00 5.62 126 ILE A C 1
ATOM 905 O O . ILE A 1 145 ? 8.762 -2.945 1.663 1.00 6.27 126 ILE A O 1
ATOM 910 N N . VAL A 1 146 ? 8.140 -2.754 -0.497 1.00 5.90 127 VAL A N 1
ATOM 911 C CA . VAL A 1 146 ? 7.264 -1.613 -0.285 1.00 6.66 127 VAL A CA 1
ATOM 912 C C . VAL A 1 146 ? 5.966 -1.792 -1.057 1.00 6.43 127 VAL A C 1
ATOM 913 O O . VAL A 1 146 ? 5.810 -2.674 -1.914 1.00 6.62 127 VAL A O 1
ATOM 917 N N . GLY A 1 147 ? 4.988 -0.943 -0.732 1.00 7.72 128 GLY A N 1
ATOM 918 C CA . GLY A 1 147 ? 3.740 -0.932 -1.476 1.00 8.13 128 GLY A CA 1
ATOM 919 C C . GLY A 1 147 ? 3.901 -0.439 -2.904 1.00 7.62 128 GLY A C 1
ATOM 920 O O . GLY A 1 147 ? 4.930 0.140 -3.300 1.00 7.71 128 GLY A O 1
ATOM 921 N N . GLY A 1 148 ? 2.875 -0.708 -3.716 1.00 8.30 129 GLY A N 1
ATOM 922 C CA . GLY A 1 148 ? 2.866 -0.246 -5.095 1.00 8.05 129 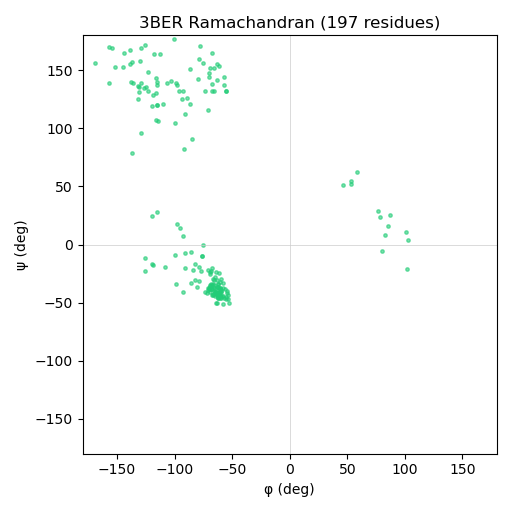GLY A CA 1
ATOM 923 C C . GLY A 1 148 ? 3.638 -1.128 -6.056 1.00 8.89 129 GLY A C 1
ATOM 924 O O . GLY A 1 148 ? 3.852 -0.747 -7.221 1.00 9.54 129 GLY A O 1
ATOM 925 N N . ILE A 1 149 ? 4.085 -2.298 -5.592 1.00 8.50 130 ILE A N 1
ATOM 926 C CA . ILE A 1 149 ? 4.895 -3.230 -6.384 1.00 9.03 130 ILE A CA 1
ATOM 927 C C . ILE A 1 149 ? 4.266 -4.605 -6.305 1.00 8.73 130 ILE A C 1
ATOM 928 O O . ILE A 1 149 ? 3.828 -5.023 -5.215 1.00 8.89 130 ILE A O 1
ATOM 933 N N . ASP A 1 150 ? 4.223 -5.324 -7.431 1.00 8.96 131 ASP A N 1
ATOM 934 C CA . ASP A 1 150 ? 3.642 -6.653 -7.459 1.00 9.39 131 ASP A CA 1
ATOM 935 C C . ASP A 1 150 ? 4.320 -7.588 -6.462 1.00 9.41 131 ASP A C 1
ATOM 936 O O . ASP A 1 150 ? 5.559 -7.672 -6.378 1.00 9.38 131 ASP A O 1
ATOM 941 N N . SER A 1 151 ? 3.521 -8.368 -5.768 1.00 8.48 132 SER A N 1
ATOM 942 C CA . SER A 1 151 ? 4.060 -9.233 -4.739 1.00 8.68 132 SER A CA 1
ATOM 943 C C . SER A 1 151 ? 4.958 -10.346 -5.258 1.00 9.22 132 SER A C 1
ATOM 944 O O . SER A 1 151 ? 5.820 -10.839 -4.509 1.00 9.32 132 SER A O 1
ATOM 947 N N A MET A 1 152 ? 4.755 -10.797 -6.492 0.50 9.42 133 MET A N 1
ATOM 948 N N B MET A 1 152 ? 4.751 -10.748 -6.514 0.50 9.03 133 MET A N 1
ATOM 949 C CA A MET A 1 152 ? 5.530 -11.949 -6.945 0.50 10.74 133 MET A CA 1
ATOM 950 C CA B MET A 1 152 ? 5.483 -11.869 -7.105 0.50 9.69 133 MET A CA 1
ATOM 951 C C A MET A 1 152 ? 7.004 -11.610 -7.233 0.50 9.67 133 MET A C 1
ATOM 952 C C B MET A 1 152 ? 6.969 -11.587 -7.212 0.50 9.21 133 MET A C 1
ATOM 953 O O A MET A 1 152 ? 7.863 -12.468 -7.069 0.50 9.13 133 MET A O 1
ATOM 954 O O B MET A 1 152 ? 7.787 -12.458 -6.931 0.50 8.55 133 MET A O 1
ATOM 963 N N . SER A 1 153 ? 7.325 -10.370 -7.617 1.00 8.90 134 SER A N 1
ATOM 964 C CA . SER A 1 153 ? 8.739 -10.002 -7.753 1.00 9.14 134 SER A CA 1
ATOM 965 C C . SER A 1 153 ? 9.346 -9.933 -6.363 1.00 8.03 134 SER A C 1
ATOM 966 O O . SER A 1 153 ? 10.492 -10.300 -6.196 1.00 8.24 134 SER A O 1
ATOM 969 N N . GLN A 1 154 ? 8.571 -9.443 -5.390 1.00 7.12 135 GLN A N 1
ATOM 970 C CA . GLN A 1 154 ? 9.080 -9.317 -4.036 1.00 7.07 135 GLN A CA 1
ATOM 971 C C . GLN A 1 154 ? 9.290 -10.680 -3.419 1.00 6.23 135 GLN A C 1
ATOM 972 O O . GLN A 1 154 ? 10.311 -10.894 -2.788 1.00 6.52 135 GLN A O 1
ATOM 978 N N A SER A 1 155 ? 8.352 -11.613 -3.599 0.50 6.29 136 SER A N 1
ATOM 979 N N B SER A 1 155 ? 8.342 -11.604 -3.606 0.50 6.85 136 SER A N 1
ATOM 980 C CA A SER A 1 155 ? 8.549 -12.953 -3.059 0.50 6.41 136 SER A CA 1
ATOM 981 C CA B SER A 1 155 ? 8.517 -12.964 -3.116 0.50 7.55 136 SER A CA 1
ATOM 982 C C A SER A 1 155 ? 9.785 -13.645 -3.654 0.50 7.02 136 SER A C 1
ATOM 983 C C B SER A 1 155 ? 9.793 -13.611 -3.655 0.50 7.60 136 SER A C 1
ATOM 984 O O A SER A 1 155 ? 10.514 -14.335 -2.945 0.50 7.48 136 SER A O 1
ATOM 985 O O B SER A 1 155 ? 10.545 -14.249 -2.925 0.50 7.96 136 SER A O 1
ATOM 990 N N . LEU A 1 156 ? 10.015 -13.456 -4.948 1.00 7.14 137 LEU A N 1
ATOM 991 C CA . LEU A 1 156 ? 11.215 -13.989 -5.551 1.00 7.86 137 LEU A CA 1
ATOM 992 C C . LEU A 1 156 ? 12.483 -13.345 -4.949 1.00 7.74 137 LEU A C 1
ATOM 993 O O . LEU A 1 156 ? 13.432 -14.041 -4.582 1.00 7.99 137 LEU A O 1
ATOM 998 N N . ALA A 1 157 ? 12.492 -12.020 -4.819 1.00 7.36 138 ALA A N 1
ATOM 999 C CA . ALA A 1 157 ? 13.648 -11.354 -4.234 1.00 7.03 138 ALA A CA 1
ATOM 1000 C C . ALA A 1 157 ? 13.918 -11.871 -2.828 1.00 6.87 138 ALA A C 1
ATOM 1001 O O . ALA A 1 157 ? 15.087 -12.040 -2.454 1.00 7.63 138 ALA A O 1
ATOM 1003 N N . LEU A 1 158 ? 12.890 -12.153 -2.042 1.00 6.87 139 LEU A N 1
ATOM 1004 C CA . LEU A 1 158 ? 13.120 -12.689 -0.726 1.00 7.07 139 LEU A CA 1
ATOM 1005 C C . LEU A 1 158 ? 13.618 -14.132 -0.752 1.00 8.19 139 LEU A C 1
ATOM 1006 O O . LEU A 1 158 ? 14.458 -14.509 0.077 1.00 7.76 139 LEU A O 1
ATOM 1011 N N . ALA A 1 159 ? 13.096 -14.939 -1.683 1.00 8.26 140 ALA A N 1
ATOM 1012 C CA . ALA A 1 159 ? 13.596 -16.315 -1.828 1.00 8.38 140 ALA A CA 1
ATOM 1013 C C . ALA A 1 159 ? 15.074 -16.330 -2.160 1.00 8.82 140 ALA A C 1
ATOM 1014 O O . ALA A 1 159 ? 15.780 -17.297 -1.812 1.00 10.38 140 ALA A O 1
ATOM 1016 N N . LYS A 1 160 ? 15.559 -15.301 -2.840 1.00 7.81 141 LYS A N 1
ATOM 1017 C CA . LYS A 1 160 ? 16.977 -15.189 -3.196 1.00 8.73 141 LYS A CA 1
ATOM 1018 C C . LYS A 1 160 ? 17.856 -14.784 -2.003 1.00 8.84 141 LYS A C 1
ATOM 1019 O O . LYS A 1 160 ? 19.076 -14.717 -2.157 1.00 10.34 141 LYS A O 1
ATOM 1025 N N . LYS A 1 161 ? 17.262 -14.579 -0.834 1.00 9.00 142 LYS A N 1
ATOM 1026 C CA . LYS A 1 161 ? 18.038 -14.386 0.421 1.00 10.61 142 LYS A CA 1
ATOM 1027 C C . LYS A 1 161 ? 18.983 -13.200 0.340 1.00 9.17 142 LYS A C 1
ATOM 1028 O O . LYS A 1 161 ? 20.190 -13.353 0.468 1.00 9.87 142 LYS A O 1
ATOM 1034 N N . PRO A 1 162 ? 18.448 -11.997 0.172 1.00 8.88 143 PRO A N 1
ATOM 1035 C CA . PRO A 1 162 ? 19.294 -10.801 0.135 1.00 8.26 143 PRO A CA 1
ATOM 1036 C C . PRO A 1 162 ? 20.001 -10.618 1.484 1.00 6.97 143 PRO A C 1
ATOM 1037 O O . PRO A 1 162 ? 19.494 -11.070 2.533 1.00 8.04 143 PRO A O 1
ATOM 1041 N N . HIS A 1 163 ? 21.142 -9.927 1.476 1.00 7.16 144 HIS A N 1
ATOM 1042 C CA . HIS A 1 163 ? 21.779 -9.567 2.766 1.00 7.31 144 HIS A CA 1
ATOM 1043 C C . HIS A 1 163 ? 20.974 -8.536 3.549 1.00 6.82 144 HIS A C 1
ATOM 1044 O O . HIS A 1 163 ? 20.913 -8.609 4.774 1.00 7.07 144 HIS A O 1
ATOM 1051 N N . ILE A 1 164 ? 20.386 -7.568 2.838 1.00 6.65 145 ILE A N 1
ATOM 1052 C CA . ILE A 1 164 ? 19.708 -6.428 3.469 1.00 7.51 145 ILE A CA 1
ATOM 1053 C C . ILE A 1 164 ? 18.280 -6.370 2.946 1.00 6.43 145 ILE A C 1
ATOM 1054 O O . ILE A 1 164 ? 18.075 -6.468 1.725 1.00 6.67 145 ILE A O 1
ATOM 1059 N N . ILE A 1 165 ? 17.308 -6.156 3.823 1.00 6.27 146 ILE A N 1
ATOM 1060 C CA . ILE A 1 165 ? 15.922 -5.883 3.406 1.00 6.18 146 ILE A CA 1
ATOM 1061 C C . ILE A 1 165 ? 15.569 -4.488 3.868 1.00 5.74 146 ILE A C 1
ATOM 1062 O O . ILE A 1 165 ? 15.830 -4.144 5.025 1.00 5.96 146 ILE A O 1
ATOM 1067 N N . ILE A 1 166 ? 15.037 -3.665 2.977 1.00 5.85 147 ILE A N 1
ATOM 1068 C CA . ILE A 1 166 ? 14.602 -2.306 3.332 1.00 5.31 147 ILE A CA 1
ATOM 1069 C C . ILE A 1 166 ? 13.115 -2.274 3.030 1.00 6.33 147 ILE A C 1
ATOM 1070 O O . ILE A 1 166 ? 12.710 -2.511 1.883 1.00 6.10 147 ILE A O 1
ATOM 1075 N N . ALA A 1 167 ? 12.277 -2.029 4.035 1.00 4.97 148 ALA A N 1
ATOM 1076 C CA . ALA A 1 167 ? 10.832 -2.264 3.909 1.00 5.67 148 ALA A CA 1
ATOM 1077 C C . ALA A 1 167 ? 10.026 -1.239 4.658 1.00 5.83 148 ALA A C 1
ATOM 1078 O O . ALA A 1 167 ? 10.473 -0.701 5.687 1.00 5.49 148 ALA A O 1
ATOM 1080 N N . THR A 1 168 ? 8.799 -1.011 4.186 1.00 5.67 149 THR A N 1
ATOM 1081 C CA . THR A 1 168 ? 7.781 -0.387 5.023 1.00 6.74 149 THR A CA 1
ATOM 1082 C C . THR A 1 168 ? 7.080 -1.497 5.820 1.00 6.22 149 THR A C 1
ATOM 1083 O O . THR A 1 168 ? 7.056 -2.657 5.406 1.00 6.56 149 THR A O 1
ATOM 1087 N N . PRO A 1 169 ? 6.573 -1.168 7.012 1.00 5.73 150 PRO A N 1
ATOM 1088 C CA . PRO A 1 169 ? 6.135 -2.243 7.935 1.00 6.43 150 PRO A CA 1
ATOM 1089 C C . PRO A 1 169 ? 4.981 -3.098 7.459 1.00 6.01 150 PRO A C 1
ATOM 1090 O O . PRO A 1 169 ? 4.980 -4.299 7.693 1.00 6.80 150 PRO A O 1
ATOM 1094 N N . GLY A 1 170 ? 3.967 -2.487 6.838 1.00 6.17 151 GLY A N 1
ATOM 1095 C CA . GLY A 1 170 ? 2.823 -3.267 6.359 1.00 5.89 151 GLY A CA 1
ATOM 1096 C C . GLY A 1 170 ? 3.194 -4.244 5.276 1.00 5.79 151 GLY A C 1
ATOM 1097 O O . GLY A 1 170 ? 2.754 -5.393 5.293 1.00 6.38 151 GLY A O 1
ATOM 1098 N N . ARG A 1 171 ? 4.021 -3.804 4.329 1.00 5.47 152 ARG A N 1
ATOM 1099 C CA . ARG A 1 171 ? 4.408 -4.717 3.248 1.00 6.01 152 ARG A CA 1
ATOM 1100 C C . ARG A 1 171 ? 5.300 -5.828 3.785 1.00 5.75 152 ARG A C 1
ATOM 1101 O O . ARG A 1 171 ? 5.208 -6.980 3.338 1.00 6.15 152 ARG A O 1
ATOM 1109 N N . LEU A 1 172 ? 6.167 -5.533 4.755 1.00 5.74 153 LEU A N 1
ATOM 1110 C CA . LEU A 1 172 ? 6.941 -6.610 5.347 1.00 6.15 153 LEU A CA 1
ATOM 1111 C C . LEU A 1 172 ? 6.048 -7.654 6.000 1.00 6.00 153 LEU A C 1
ATOM 1112 O O . LEU A 1 172 ? 6.266 -8.836 5.811 1.00 5.95 153 LEU A O 1
ATOM 1117 N N . ILE A 1 173 ? 5.047 -7.214 6.749 1.00 5.57 154 ILE A N 1
ATOM 1118 C CA A ILE A 1 173 ? 4.156 -8.167 7.386 0.50 6.29 154 ILE A CA 1
ATOM 1119 C CA B ILE A 1 173 ? 4.094 -8.096 7.404 0.50 6.59 154 ILE A CA 1
ATOM 1120 C C . ILE A 1 173 ? 3.353 -8.947 6.355 1.00 6.24 154 ILE A C 1
ATOM 1121 O O . ILE A 1 173 ? 3.110 -10.146 6.565 1.00 7.04 154 ILE A O 1
ATOM 1130 N N . ASP A 1 174 ? 2.985 -8.335 5.220 1.00 5.99 155 ASP A N 1
ATOM 1131 C CA . ASP A 1 174 ? 2.325 -9.139 4.163 1.00 6.54 155 ASP A CA 1
ATOM 1132 C C . ASP A 1 174 ? 3.191 -10.361 3.826 1.00 6.86 155 ASP A C 1
ATOM 1133 O O . ASP A 1 174 ? 2.691 -11.484 3.657 1.00 7.31 155 ASP A O 1
ATOM 1138 N N . HIS A 1 175 ? 4.492 -10.147 3.639 1.00 6.35 156 HIS A N 1
ATOM 1139 C CA . HIS A 1 175 ? 5.397 -11.263 3.307 1.00 6.78 156 HIS A CA 1
ATOM 1140 C C . HIS A 1 175 ? 5.617 -12.213 4.474 1.00 6.93 156 HIS A C 1
ATOM 1141 O O . HIS A 1 175 ? 5.638 -13.430 4.276 1.00 7.49 156 HIS A O 1
ATOM 1148 N N . LEU A 1 176 ? 5.724 -11.681 5.700 1.00 6.82 157 LEU A N 1
ATOM 1149 C CA . LEU A 1 176 ? 5.899 -12.600 6.850 1.00 7.90 157 LEU A CA 1
ATOM 1150 C C . LEU A 1 176 ? 4.692 -13.509 6.990 1.00 9.06 157 LEU A C 1
ATOM 1151 O O . LEU A 1 176 ? 4.836 -14.679 7.368 1.00 9.63 157 LEU A O 1
ATOM 1156 N N . GLU A 1 177 ? 3.511 -13.007 6.661 1.00 9.05 158 GLU A N 1
ATOM 1157 C CA . GLU A 1 177 ? 2.280 -13.804 6.781 1.00 9.50 158 GLU A CA 1
ATOM 1158 C C . GLU A 1 177 ? 2.092 -14.747 5.601 1.00 11.55 158 GLU A C 1
ATOM 1159 O O . GLU A 1 177 ? 1.582 -15.879 5.794 1.00 13.32 158 GLU A O 1
ATOM 1165 N N . ASN A 1 178 ? 2.460 -14.329 4.394 1.00 10.16 159 ASN A N 1
ATOM 1166 C CA . ASN A 1 178 ? 1.983 -15.025 3.202 1.00 11.50 159 ASN A CA 1
ATOM 1167 C C . ASN A 1 178 ? 3.031 -15.637 2.325 1.00 11.95 159 ASN A C 1
ATOM 1168 O O . ASN A 1 178 ? 2.691 -16.418 1.448 1.00 13.21 159 ASN A O 1
ATOM 1173 N N . THR A 1 179 ? 4.289 -15.223 2.468 1.00 10.04 160 THR A N 1
ATOM 1174 C CA . THR A 1 179 ? 5.347 -15.717 1.567 1.00 9.64 160 THR A CA 1
ATOM 1175 C C . THR A 1 179 ? 5.989 -16.958 2.170 1.00 10.17 160 THR A C 1
ATOM 1176 O O . THR A 1 179 ? 6.664 -16.899 3.187 1.00 10.33 160 THR A O 1
ATOM 1180 N N . LYS A 1 180 ? 5.769 -18.101 1.513 1.00 10.88 161 LYS A N 1
ATOM 1181 C CA . LYS A 1 180 ? 6.235 -19.378 2.030 1.00 12.23 161 LYS A CA 1
ATOM 1182 C C . LYS A 1 180 ? 7.727 -19.344 2.279 1.00 11.10 161 LYS A C 1
ATOM 1183 O O . LYS A 1 180 ? 8.478 -18.912 1.430 1.00 12.09 161 LYS A O 1
ATOM 1189 N N . GLY A 1 181 ? 8.149 -19.805 3.459 1.00 12.00 162 GLY A N 1
ATOM 1190 C CA . GLY A 1 181 ? 9.582 -19.901 3.739 1.00 11.81 162 GLY A CA 1
ATOM 1191 C C . GLY A 1 181 ? 10.284 -18.613 4.151 1.00 11.89 162 GLY A C 1
ATOM 1192 O O . GLY A 1 181 ? 11.463 -18.652 4.513 1.00 12.99 162 GLY A O 1
ATOM 1193 N N . PHE A 1 182 ? 9.566 -17.486 4.121 1.00 9.92 163 PHE A N 1
ATOM 1194 C CA . PHE A 1 182 ? 10.179 -16.210 4.489 1.00 9.00 163 PHE A CA 1
ATOM 1195 C C . PHE A 1 182 ? 10.043 -15.966 5.985 1.00 8.17 163 PHE A C 1
ATOM 1196 O O . PHE A 1 182 ? 8.943 -15.990 6.529 1.00 8.67 163 PHE A O 1
ATOM 1204 N N . ASN A 1 183 ? 11.184 -15.715 6.628 1.00 8.01 164 ASN A N 1
ATOM 1205 C CA . ASN A 1 183 ? 11.210 -15.361 8.044 1.00 7.44 164 ASN A CA 1
ATOM 1206 C C . ASN A 1 183 ? 12.472 -14.545 8.326 1.00 7.57 164 ASN A C 1
ATOM 1207 O O . ASN A 1 183 ? 13.382 -14.460 7.467 1.00 8.88 164 ASN A O 1
ATOM 1212 N N . LEU A 1 184 ? 12.511 -13.971 9.528 1.00 7.45 165 LEU A N 1
ATOM 1213 C CA . LEU A 1 184 ? 13.603 -13.080 9.930 1.00 8.71 165 LEU A CA 1
ATOM 1214 C C . LEU A 1 184 ? 14.407 -13.675 11.084 1.00 8.33 165 LEU A C 1
ATOM 1215 O O . LEU A 1 184 ? 15.016 -12.931 11.862 1.00 7.36 165 LEU A O 1
ATOM 1220 N N . ARG A 1 185 ? 14.455 -15.002 11.190 1.00 7.43 166 ARG A N 1
ATOM 1221 C CA . ARG A 1 185 ? 15.116 -15.634 12.346 1.00 8.21 166 ARG A CA 1
ATOM 1222 C C . ARG A 1 185 ? 16.626 -15.422 12.347 1.00 9.71 166 ARG A C 1
ATOM 1223 O O . ARG A 1 185 ? 17.206 -15.508 13.419 1.00 11.52 166 ARG A O 1
ATOM 1231 N N . ALA A 1 186 ? 17.186 -15.146 11.166 1.00 10.18 167 ALA A N 1
ATOM 1232 C CA . ALA A 1 186 ? 18.632 -14.972 10.968 1.00 11.13 167 ALA A CA 1
ATOM 1233 C C . ALA A 1 186 ? 19.122 -13.542 11.246 1.00 11.19 167 ALA A C 1
ATOM 1234 O O . ALA A 1 186 ? 20.327 -13.283 11.252 1.00 10.49 167 ALA A O 1
ATOM 1236 N N . LEU A 1 187 ? 18.211 -12.594 11.492 1.00 9.21 168 LEU A N 1
ATOM 1237 C CA A LEU A 1 187 ? 18.574 -11.182 11.558 0.50 8.87 168 LEU A CA 1
ATOM 1238 C CA B LEU A 1 187 ? 18.635 -11.190 11.518 0.50 8.55 168 LEU A CA 1
ATOM 1239 C C . LEU A 1 187 ? 19.634 -10.878 12.609 1.00 8.28 168 LEU A C 1
ATOM 1240 O O . LEU A 1 187 ? 19.489 -11.331 13.752 1.00 9.69 168 LEU A O 1
ATOM 1249 N N . LYS A 1 188 ? 20.641 -10.090 12.230 1.00 7.65 169 LYS A N 1
ATOM 1250 C CA . LYS A 1 188 ? 21.622 -9.584 13.186 1.00 7.75 169 LYS A CA 1
ATOM 1251 C C . LYS A 1 188 ? 21.494 -8.109 13.468 1.00 7.83 169 LYS A C 1
ATOM 1252 O O . LYS A 1 188 ? 22.022 -7.648 14.474 1.00 7.86 169 LYS A O 1
ATOM 1258 N N . TYR A 1 189 ? 20.831 -7.360 12.587 1.00 7.39 170 TYR A N 1
ATOM 1259 C CA . TYR A 1 189 ? 20.667 -5.907 12.701 1.00 6.81 170 TYR A CA 1
ATOM 1260 C C . TYR A 1 189 ? 19.246 -5.506 12.380 1.00 6.69 170 TYR A C 1
ATOM 1261 O O . TYR A 1 189 ? 18.664 -6.008 11.399 1.00 7.04 170 TYR A O 1
ATOM 1270 N N . LEU A 1 190 ? 18.718 -4.568 13.165 1.00 6.45 171 LEU A N 1
ATOM 1271 C CA . LEU A 1 190 ? 17.465 -3.889 12.883 1.00 5.50 171 LEU A CA 1
ATOM 1272 C C . LEU A 1 190 ? 17.718 -2.408 12.933 1.00 5.48 171 LEU A C 1
ATOM 1273 O O . LEU A 1 190 ? 18.355 -1.895 13.852 1.00 5.94 171 LEU A O 1
ATOM 1278 N N . VAL A 1 191 ? 17.195 -1.705 11.939 1.00 5.24 172 VAL A N 1
ATOM 1279 C CA . VAL A 1 191 ? 17.192 -0.237 11.920 1.00 5.42 172 VAL A CA 1
ATOM 1280 C C . VAL A 1 191 ? 15.760 0.243 11.783 1.00 5.60 172 VAL A C 1
ATOM 1281 O O . VAL A 1 191 ? 15.055 -0.218 10.855 1.00 5.87 172 VAL A O 1
ATOM 1285 N N . MET A 1 192 ? 15.341 1.204 12.614 1.00 6.03 173 MET A N 1
ATOM 1286 C CA . MET A 1 192 ? 14.076 1.900 12.401 1.00 7.43 173 MET A CA 1
ATOM 1287 C C . MET A 1 192 ? 14.406 3.344 12.091 1.00 7.04 173 MET A C 1
ATOM 1288 O O . MET A 1 192 ? 14.866 4.068 12.956 1.00 7.72 173 MET A O 1
ATOM 1293 N N . ASP A 1 193 ? 14.257 3.711 10.822 1.00 6.08 174 ASP A N 1
ATOM 1294 C CA . ASP A 1 193 ? 14.649 5.042 10.366 1.00 7.53 174 ASP A CA 1
ATOM 1295 C C . ASP A 1 193 ? 13.402 5.933 10.322 1.00 8.02 174 ASP A C 1
ATOM 1296 O O . ASP A 1 193 ? 12.323 5.516 9.924 1.00 10.84 174 ASP A O 1
ATOM 1301 N N . GLU A 1 194 ? 13.548 7.157 10.783 1.00 8.57 175 GLU A N 1
ATOM 1302 C CA . GLU A 1 194 ? 12.419 8.088 10.945 1.00 8.77 175 GLU A CA 1
ATOM 1303 C C . GLU A 1 194 ? 11.308 7.477 11.768 1.00 8.66 175 GLU A C 1
ATOM 1304 O O . GLU A 1 194 ? 10.142 7.430 11.343 1.00 8.38 175 GLU A O 1
ATOM 1310 N N . ALA A 1 195 ? 11.662 7.005 12.967 1.00 8.73 176 ALA A N 1
ATOM 1311 C CA . ALA A 1 195 ? 10.715 6.273 13.778 1.00 8.22 176 ALA A CA 1
ATOM 1312 C C . ALA A 1 195 ? 9.561 7.130 14.226 1.00 8.44 176 ALA A C 1
ATOM 1313 O O . ALA A 1 195 ? 8.459 6.619 14.386 1.00 8.70 176 ALA A O 1
ATOM 1315 N N . ASP A 1 196 ? 9.802 8.426 14.415 1.00 9.06 177 ASP A N 1
ATOM 1316 C CA . ASP A 1 196 ? 8.699 9.329 14.738 1.00 9.60 177 ASP A CA 1
ATOM 1317 C C . ASP A 1 196 ? 7.634 9.301 13.632 1.00 9.77 177 ASP A C 1
ATOM 1318 O O . ASP A 1 196 ? 6.415 9.209 13.902 1.00 10.67 177 ASP A O 1
ATOM 1323 N N . ARG A 1 197 ? 8.091 9.333 12.372 1.00 8.18 178 ARG A N 1
ATOM 1324 C CA . ARG A 1 197 ? 7.188 9.282 11.227 1.00 9.03 178 ARG A CA 1
ATOM 1325 C C . ARG A 1 197 ? 6.545 7.896 11.089 1.00 8.60 178 ARG A C 1
ATOM 1326 O O . ARG A 1 197 ? 5.369 7.787 10.737 1.00 9.42 178 ARG A O 1
ATOM 1334 N N . ILE A 1 198 ? 7.282 6.817 11.365 1.00 7.84 179 ILE A N 1
ATOM 1335 C CA . ILE A 1 198 ? 6.685 5.476 11.336 1.00 8.38 179 ILE A CA 1
ATOM 1336 C C . ILE A 1 198 ? 5.476 5.437 12.270 1.00 9.29 179 ILE A C 1
ATOM 1337 O O . ILE A 1 198 ? 4.407 4.933 11.883 1.00 9.96 179 ILE A O 1
ATOM 1342 N N . LEU A 1 199 ? 5.651 5.959 13.478 1.00 10.06 180 LEU A N 1
ATOM 1343 C CA . LEU A 1 199 ? 4.544 5.918 14.464 1.00 12.73 180 LEU A CA 1
ATOM 1344 C C . LEU A 1 199 ? 3.424 6.876 14.056 1.00 14.52 180 LEU A C 1
ATOM 1345 O O . LEU A 1 199 ? 2.227 6.538 14.149 1.00 16.36 180 LEU A O 1
ATOM 1350 N N . ASN A 1 200 ? 3.805 8.040 13.549 1.00 14.25 181 ASN A N 1
ATOM 1351 C CA . ASN A 1 200 ? 2.820 9.050 13.157 1.00 16.29 181 ASN A CA 1
ATOM 1352 C C . ASN A 1 200 ? 2.002 8.601 11.957 1.00 15.73 181 ASN A C 1
ATOM 1353 O O . ASN A 1 200 ? 0.887 9.111 11.737 1.00 17.61 181 ASN A O 1
ATOM 1358 N N . MET A 1 201 ? 2.508 7.634 11.198 1.00 15.32 182 MET A N 1
ATOM 1359 C CA . MET A 1 201 ? 1.814 7.063 10.048 1.00 15.83 182 MET A CA 1
ATOM 1360 C C . MET A 1 201 ? 1.042 5.788 10.358 1.00 15.52 182 MET A C 1
ATOM 1361 O O . MET A 1 201 ? 0.659 5.043 9.448 1.00 16.74 182 MET A O 1
ATOM 1366 N N . ASP A 1 202 ? 0.873 5.555 11.663 1.00 16.03 183 ASP A N 1
ATOM 1367 C CA . ASP A 1 202 ? -0.067 4.540 12.167 1.00 16.26 183 ASP A CA 1
ATOM 1368 C C . ASP A 1 202 ? 0.435 3.107 12.047 1.00 15.19 183 ASP A C 1
ATOM 1369 O O . ASP A 1 202 ? -0.342 2.164 11.927 1.00 15.45 183 ASP A O 1
ATOM 1374 N N . PHE A 1 203 ? 1.765 2.953 12.089 1.00 13.07 184 PHE A N 1
ATOM 1375 C CA . PHE A 1 203 ? 2.367 1.626 11.990 1.00 12.01 184 PHE A CA 1
ATOM 1376 C C . PHE A 1 203 ? 2.726 1.032 13.373 1.00 11.94 184 PHE A C 1
ATOM 1377 O O . PHE A 1 203 ? 3.492 0.085 13.425 1.00 10.49 184 PHE A O 1
ATOM 1385 N N . GLU A 1 204 ? 2.178 1.552 14.464 1.00 12.22 185 GLU A N 1
ATOM 1386 C CA . GLU A 1 204 ? 2.495 1.048 15.803 1.00 13.00 185 GLU A CA 1
ATOM 1387 C C . GLU A 1 204 ? 2.294 -0.451 15.916 1.00 12.59 185 GLU A C 1
ATOM 1388 O O . GLU A 1 204 ? 3.185 -1.160 16.420 1.00 10.83 185 GLU A O 1
ATOM 1394 N N . THR A 1 205 ? 1.146 -0.963 15.505 1.00 11.84 186 THR A N 1
ATOM 1395 C CA . THR A 1 205 ? 0.864 -2.407 15.601 1.00 12.91 186 THR A CA 1
ATOM 1396 C C . THR A 1 205 ? 1.771 -3.225 14.721 1.00 11.99 186 THR A C 1
ATOM 1397 O O . THR A 1 205 ? 2.215 -4.294 15.103 1.00 10.75 186 THR A O 1
ATOM 1401 N N . GLU A 1 206 ? 2.037 -2.752 13.496 1.00 9.81 187 GLU A N 1
ATOM 1402 C CA . GLU A 1 206 ? 2.869 -3.508 12.584 1.00 9.31 187 GLU A CA 1
ATOM 1403 C C . GLU A 1 206 ? 4.286 -3.591 13.175 1.00 7.61 187 GLU A C 1
ATOM 1404 O O . GLU A 1 206 ? 4.903 -4.648 13.154 1.00 8.21 187 GLU A O 1
ATOM 1410 N N . VAL A 1 207 ? 4.792 -2.476 13.686 1.00 7.13 188 VAL A N 1
ATOM 1411 C CA . VAL A 1 207 ? 6.126 -2.516 14.303 1.00 8.06 188 VAL A CA 1
ATOM 1412 C C . VAL A 1 207 ? 6.154 -3.487 15.489 1.00 8.06 188 VAL A C 1
ATOM 1413 O O . VAL A 1 207 ? 7.085 -4.301 15.598 1.00 7.21 188 VAL A O 1
ATOM 1417 N N . ASP A 1 208 ? 5.147 -3.448 16.350 1.00 8.11 189 ASP A N 1
ATOM 1418 C CA . ASP A 1 208 ? 5.095 -4.360 17.497 1.00 8.23 189 ASP A CA 1
ATOM 1419 C C . ASP A 1 208 ? 5.062 -5.801 17.030 1.00 8.50 189 ASP A C 1
ATOM 1420 O O . ASP A 1 208 ? 5.714 -6.669 17.606 1.00 8.31 189 ASP A O 1
ATOM 1425 N N . LYS A 1 209 ? 4.310 -6.107 15.996 1.00 7.70 190 LYS A N 1
ATOM 1426 C CA . LYS A 1 209 ? 4.242 -7.447 15.435 1.00 8.90 190 LYS A CA 1
ATOM 1427 C C . LYS A 1 209 ? 5.596 -7.893 14.908 1.00 7.78 190 LYS A C 1
ATOM 1428 O O . LYS A 1 209 ? 6.031 -9.050 15.118 1.00 9.21 190 LYS A O 1
ATOM 1434 N N . ILE A 1 210 ? 6.290 -7.012 14.177 1.00 7.05 191 ILE A N 1
ATOM 1435 C CA . ILE A 1 210 ? 7.620 -7.355 13.692 1.00 7.40 191 ILE A CA 1
ATOM 1436 C C . ILE A 1 210 ? 8.592 -7.619 14.851 1.00 7.06 191 ILE A C 1
ATOM 1437 O O . ILE A 1 210 ? 9.380 -8.595 14.790 1.00 6.63 191 ILE A O 1
ATOM 1442 N N . LEU A 1 211 ? 8.524 -6.816 15.918 1.00 6.64 192 LEU A N 1
ATOM 1443 C CA . LEU A 1 211 ? 9.423 -7.016 17.048 1.00 7.34 192 LEU A CA 1
ATOM 1444 C C . LEU A 1 211 ? 9.230 -8.371 17.703 1.00 6.77 192 LEU A C 1
ATOM 1445 O O . LEU A 1 211 ? 10.170 -8.873 18.351 1.00 8.63 192 LEU A O 1
ATOM 1450 N N . LYS A 1 212 ? 8.055 -8.978 17.563 1.00 6.84 193 LYS A N 1
ATOM 1451 C CA . LYS A 1 212 ? 7.801 -10.303 18.142 1.00 7.59 193 LYS A CA 1
ATOM 1452 C C . LYS A 1 212 ? 8.391 -11.438 17.341 1.00 7.21 193 LYS A C 1
ATOM 1453 O O . LYS A 1 212 ? 8.557 -12.550 17.873 1.00 7.13 193 LYS A O 1
ATOM 1459 N N . VAL A 1 213 ? 8.702 -11.210 16.063 1.00 6.31 194 VAL A N 1
ATOM 1460 C CA . VAL A 1 213 ? 9.138 -12.311 15.209 1.00 7.13 194 VAL A CA 1
ATOM 1461 C C . VAL A 1 213 ? 10.523 -12.113 14.645 1.00 7.52 194 VAL A C 1
ATOM 1462 O O . 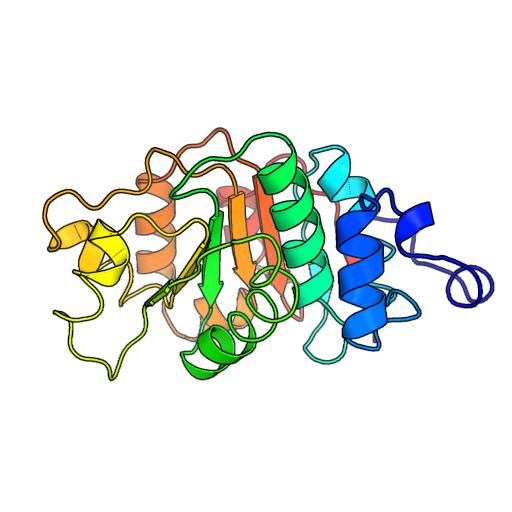VAL A 1 213 ? 10.910 -12.719 13.647 1.00 7.90 194 VAL A O 1
ATOM 1466 N N . ILE A 1 214 ? 11.312 -11.313 15.351 1.00 6.97 195 ILE A N 1
ATOM 1467 C CA . ILE A 1 214 ? 12.759 -11.196 15.082 1.00 6.55 195 ILE A CA 1
ATOM 1468 C C . ILE A 1 214 ? 13.541 -11.662 16.317 1.00 6.06 195 ILE A C 1
ATOM 1469 O O . ILE A 1 214 ? 12.956 -11.795 17.390 1.00 6.92 195 ILE A O 1
ATOM 1474 N N . PRO A 1 215 ? 14.845 -11.943 16.163 1.00 6.84 196 PRO A N 1
ATOM 1475 C CA . PRO A 1 215 ? 15.629 -12.334 17.332 1.00 7.35 196 PRO A CA 1
ATOM 1476 C C . PRO A 1 215 ? 15.858 -11.189 18.279 1.00 8.60 196 PRO A C 1
ATOM 1477 O O . PRO A 1 215 ? 16.083 -10.033 17.856 1.00 8.70 196 PRO A O 1
ATOM 1481 N N . ARG A 1 216 ? 15.856 -11.508 19.568 1.00 9.23 197 ARG A N 1
ATOM 1482 C CA . ARG A 1 216 ? 16.265 -10.540 20.569 1.00 11.18 197 ARG A CA 1
ATOM 1483 C C . ARG A 1 216 ? 17.761 -10.216 20.477 1.00 12.00 197 ARG A C 1
ATOM 1484 O O . ARG A 1 216 ? 18.191 -9.041 20.696 1.00 12.35 197 ARG A O 1
ATOM 1492 N N . ASP A 1 217 ? 18.561 -11.214 20.131 1.00 12.06 198 ASP A N 1
ATOM 1493 C CA . ASP A 1 217 ? 20.011 -11.047 20.096 1.00 13.34 198 ASP A CA 1
ATOM 1494 C C . ASP A 1 217 ? 20.424 -10.470 18.775 1.00 12.14 198 ASP A C 1
ATOM 1495 O O . ASP A 1 217 ? 20.688 -11.182 17.817 1.00 13.69 198 ASP A O 1
ATOM 1500 N N . ARG A 1 218 ? 20.466 -9.133 18.745 1.00 11.20 199 ARG A N 1
ATOM 1501 C CA . ARG A 1 218 ? 20.710 -8.381 17.525 1.00 9.52 199 ARG A CA 1
ATOM 1502 C C . ARG A 1 218 ? 21.248 -7.019 17.963 1.00 8.87 199 ARG A C 1
ATOM 1503 O O . ARG A 1 218 ? 21.175 -6.635 19.131 1.00 9.48 199 ARG A O 1
ATOM 1511 N N . LYS A 1 219 ? 21.721 -6.276 16.986 1.00 8.03 200 LYS A N 1
ATOM 1512 C CA . LYS A 1 219 ? 22.067 -4.874 17.188 1.00 8.35 200 LYS A CA 1
ATOM 1513 C C . LYS A 1 219 ? 20.958 -4.030 16.585 1.00 6.79 200 LYS A C 1
ATOM 1514 O O . LYS A 1 219 ? 20.449 -4.367 15.487 1.00 7.65 200 LYS A O 1
ATOM 1520 N N . THR A 1 220 ? 20.596 -2.951 17.247 1.00 7.13 201 THR A N 1
ATOM 1521 C CA . THR A 1 220 ? 19.474 -2.106 16.825 1.00 7.02 201 THR A CA 1
ATOM 1522 C C . THR A 1 220 ? 19.853 -0.643 16.788 1.00 7.16 201 THR A C 1
ATOM 1523 O O . THR A 1 220 ? 20.520 -0.124 17.712 1.00 7.98 201 THR A O 1
ATOM 1527 N N . PHE A 1 221 ? 19.431 0.020 15.712 1.00 6.29 202 PHE A N 1
ATOM 1528 C CA . PHE A 1 221 ? 19.481 1.479 15.601 1.00 6.63 202 PHE A CA 1
ATOM 1529 C C . PHE A 1 221 ? 18.067 2.036 15.498 1.00 6.98 202 PHE A C 1
ATOM 1530 O O . PHE A 1 221 ? 17.203 1.440 14.803 1.00 6.97 202 PHE A O 1
ATOM 1538 N N . LEU A 1 222 ? 17.824 3.198 16.101 1.00 7.00 203 LEU A N 1
ATOM 1539 C CA . LEU A 1 222 ? 16.572 3.922 15.931 1.00 6.95 203 LEU A CA 1
ATOM 1540 C C . LEU A 1 222 ? 16.945 5.360 15.635 1.00 7.22 203 LEU A C 1
ATOM 1541 O O . LEU A 1 222 ? 17.707 5.948 16.411 1.00 7.98 203 LEU A O 1
ATOM 1546 N N . PHE A 1 223 ? 16.440 5.895 14.525 1.00 6.78 204 PHE A N 1
ATOM 1547 C CA . PHE A 1 223 ? 16.641 7.317 14.215 1.00 7.20 204 PHE A CA 1
ATOM 1548 C C . PHE A 1 223 ? 15.329 8.045 14.222 1.00 8.25 204 PHE A C 1
ATOM 1549 O O . PHE A 1 223 ? 14.344 7.525 13.725 1.00 8.69 204 PHE A O 1
ATOM 1557 N N . SER A 1 224 ? 15.304 9.270 14.765 1.00 7.91 205 SER A N 1
ATOM 1558 C CA . SER A 1 224 ? 14.101 10.080 14.813 1.00 9.39 205 SER A CA 1
ATOM 1559 C C . SER A 1 224 ? 14.539 11.559 14.808 1.00 9.74 205 SER A C 1
ATOM 1560 O O . SER A 1 224 ? 15.633 11.874 15.244 1.00 10.46 205 SER A O 1
ATOM 1563 N N . ALA A 1 225 ? 13.685 12.438 14.295 1.00 11.30 206 ALA A N 1
ATOM 1564 C CA . ALA A 1 225 ? 14.005 13.869 14.315 1.00 13.81 206 ALA A CA 1
ATOM 1565 C C . ALA A 1 225 ? 13.961 14.379 15.735 1.00 16.15 206 ALA A C 1
ATOM 1566 O O . ALA A 1 225 ? 14.753 15.240 16.086 1.00 17.90 206 ALA A O 1
ATOM 1568 N N . THR A 1 226 ? 13.055 13.850 16.561 1.00 17.21 207 THR A N 1
ATOM 1569 C CA . THR A 1 226 ? 12.974 14.272 17.957 1.00 19.46 207 THR A CA 1
ATOM 1570 C C . THR A 1 226 ? 12.619 13.096 18.857 1.00 19.35 207 THR A C 1
ATOM 1571 O O . THR A 1 226 ? 12.169 12.039 18.377 1.00 16.88 207 THR A O 1
ATOM 1575 N N . MET A 1 227 ? 12.830 13.291 20.158 1.00 20.41 208 MET A N 1
ATOM 1576 C CA . MET A 1 227 ? 12.354 12.368 21.159 1.00 21.08 208 MET A CA 1
ATOM 1577 C C . MET A 1 227 ? 10.996 12.823 21.654 1.00 21.26 208 MET A C 1
ATOM 1578 O O . MET A 1 227 ? 10.828 13.982 22.072 1.00 22.45 208 MET A O 1
ATOM 1583 N N . THR A 1 228 ? 10.030 11.922 21.577 1.00 19.91 209 THR A N 1
ATOM 1584 C CA . THR A 1 228 ? 8.695 12.136 22.124 1.00 19.20 209 THR A CA 1
ATOM 1585 C C . THR A 1 228 ? 8.346 10.933 23.001 1.00 18.63 209 THR A C 1
ATOM 1586 O O . THR A 1 228 ? 9.046 9.920 22.977 1.00 16.44 209 THR A O 1
ATOM 1590 N N . LYS A 1 229 ? 7.260 11.044 23.756 1.00 17.92 210 LYS A N 1
ATOM 1591 C CA . LYS A 1 229 ? 6.782 9.943 24.580 1.00 18.68 210 LYS A CA 1
ATOM 15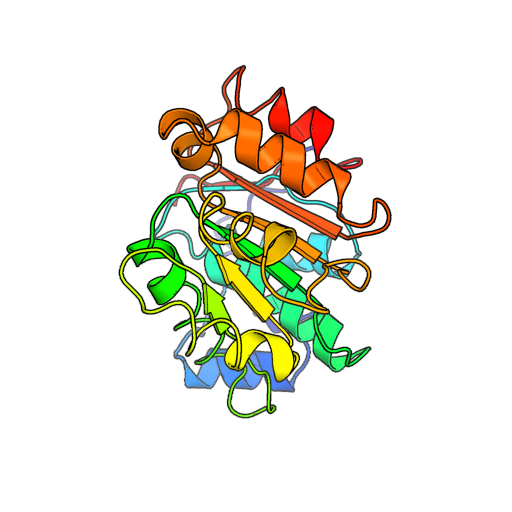92 C C . LYS A 1 229 ? 6.572 8.673 23.743 1.00 16.31 210 LYS A C 1
ATOM 1593 O O . LYS A 1 229 ? 6.912 7.583 24.170 1.00 14.08 210 LYS A O 1
ATOM 1599 N N . LYS A 1 230 ? 6.008 8.817 22.557 1.00 15.00 211 LYS A N 1
ATOM 1600 C CA . LYS A 1 230 ? 5.749 7.648 21.711 1.00 13.69 211 LYS A CA 1
ATOM 1601 C C . LYS A 1 230 ? 7.049 6.992 21.201 1.00 12.46 211 LYS A C 1
ATOM 1602 O O . LYS A 1 230 ? 7.202 5.762 21.242 1.00 10.38 211 LYS A O 1
ATOM 1608 N N . VAL A 1 231 ? 7.997 7.810 20.768 1.00 12.22 212 VAL A N 1
ATOM 1609 C CA . VAL A 1 231 ? 9.319 7.312 20.382 1.00 11.96 212 VAL A CA 1
ATOM 1610 C C . VAL A 1 231 ? 10.061 6.699 21.591 1.00 10.69 212 VAL A C 1
ATOM 1611 O O . VAL A 1 231 ? 10.724 5.662 21.461 1.00 10.25 212 VAL A O 1
ATOM 1615 N N . GLN A 1 232 ? 9.917 7.288 22.777 1.00 10.41 213 GLN A N 1
ATOM 1616 C CA A GLN A 1 232 ? 10.595 6.725 23.936 0.50 10.20 213 GLN A CA 1
ATOM 1617 C CA B GLN A 1 232 ? 10.526 6.764 23.997 0.50 10.16 213 GLN A CA 1
ATOM 1618 C C . GLN A 1 232 ? 10.011 5.357 24.316 1.00 9.02 213 GLN A C 1
ATOM 1619 O O . GLN A 1 232 ? 10.773 4.460 24.685 1.00 8.61 213 GLN A O 1
ATOM 1630 N N . LYS A 1 233 ? 8.701 5.175 24.152 1.00 9.07 214 LYS A N 1
ATOM 1631 C CA . LYS A 1 233 ? 8.096 3.875 24.379 1.00 9.47 214 LYS A CA 1
ATOM 1632 C C . LYS A 1 233 ? 8.725 2.849 23.413 1.00 9.09 214 LYS A C 1
ATOM 1633 O O . LYS A 1 233 ? 9.104 1.731 23.812 1.00 8.53 214 LYS A O 1
ATOM 1639 N N . LEU A 1 234 ? 8.855 3.220 22.132 1.00 8.38 215 LEU A N 1
ATOM 1640 C CA . LEU A 1 234 ? 9.406 2.286 21.158 1.00 9.31 215 LEU A CA 1
ATOM 1641 C C . LEU A 1 234 ? 10.871 2.006 21.461 1.00 8.61 215 LEU A C 1
ATOM 1642 O O . LEU A 1 234 ? 11.319 0.835 21.374 1.00 8.69 215 LEU A O 1
ATOM 1647 N N . GLN A 1 235 ? 11.652 3.033 21.795 1.00 8.45 216 GLN A N 1
ATOM 1648 C CA . GLN A 1 235 ? 13.052 2.744 22.050 1.00 9.20 216 GLN A CA 1
ATOM 1649 C C . GLN A 1 235 ? 13.216 1.809 23.243 1.00 9.24 216 GLN A C 1
ATOM 1650 O O . GLN A 1 235 ? 14.086 0.934 23.221 1.00 9.69 216 GLN A O 1
ATOM 1656 N N . ARG A 1 236 ? 12.367 1.970 24.271 1.00 8.65 217 ARG A N 1
ATOM 1657 C CA . ARG A 1 236 ? 12.456 1.083 25.444 1.00 8.94 217 ARG A CA 1
ATOM 1658 C C . ARG A 1 236 ? 12.021 -0.343 25.085 1.00 8.51 217 ARG A C 1
ATOM 1659 O O . ARG A 1 236 ? 12.443 -1.283 25.752 1.00 10.05 217 ARG A O 1
ATOM 1667 N N . ALA A 1 237 ? 11.214 -0.510 24.034 1.00 8.49 218 ALA A N 1
ATOM 1668 C CA . ALA A 1 237 ? 10.776 -1.838 23.565 1.00 9.71 218 ALA A CA 1
ATOM 1669 C C . ALA A 1 237 ? 11.783 -2.513 22.632 1.00 10.08 218 ALA A C 1
ATOM 1670 O O . ALA A 1 237 ? 11.752 -3.727 22.464 1.00 11.46 218 ALA A O 1
ATOM 1672 N N . ALA A 1 238 ? 12.665 -1.741 22.001 1.00 9.22 219 ALA A N 1
ATOM 1673 C CA . ALA A 1 238 ? 13.397 -2.275 20.852 1.00 9.19 219 ALA A CA 1
ATOM 1674 C C . ALA A 1 238 ? 14.903 -2.159 20.970 1.00 9.31 219 ALA A C 1
ATOM 1675 O O . ALA A 1 238 ? 15.608 -2.763 20.162 1.00 9.78 219 ALA A O 1
ATOM 1677 N N . LEU A 1 239 ? 15.407 -1.399 21.940 1.00 9.02 220 LEU A N 1
ATOM 1678 C CA . LEU A 1 239 ? 16.861 -1.166 22.064 1.00 9.75 220 LEU A CA 1
ATOM 1679 C C . LEU A 1 239 ? 17.369 -1.591 23.429 1.00 9.88 220 LEU A C 1
ATOM 1680 O O . LEU A 1 239 ? 16.637 -1.482 24.425 1.00 11.57 220 LEU A O 1
ATOM 1685 N N . LYS A 1 240 ? 18.605 -2.042 23.469 1.00 10.55 221 LYS A N 1
ATOM 1686 C CA . LYS A 1 240 ? 19.263 -2.445 24.710 1.00 12.40 221 LYS A CA 1
ATOM 1687 C C . LYS A 1 240 ? 20.434 -1.524 24.995 1.00 12.45 221 LYS A C 1
ATOM 1688 O O . LYS A 1 240 ? 21.356 -1.462 24.204 1.00 12.63 221 LYS A O 1
ATOM 1694 N N . ASN A 1 241 ? 20.395 -0.841 26.143 1.00 12.91 222 ASN A N 1
ATOM 1695 C CA . ASN A 1 241 ? 21.493 0.022 26.582 1.00 12.74 222 ASN A CA 1
ATOM 1696 C C . ASN A 1 241 ? 21.998 0.927 25.434 1.00 12.55 222 ASN A C 1
ATOM 1697 O O . ASN A 1 241 ? 23.195 0.989 25.182 1.00 12.55 222 ASN A O 1
ATOM 1702 N N . PRO A 1 242 ? 21.088 1.655 24.757 1.00 12.79 223 PRO A N 1
ATOM 1703 C CA . PRO A 1 242 ? 21.572 2.408 23.584 1.00 12.98 223 PRO A CA 1
ATOM 1704 C C . PRO A 1 242 ? 22.359 3.649 23.986 1.00 13.03 223 PRO A C 1
ATOM 1705 O O . PRO A 1 242 ? 22.205 4.156 25.109 1.00 14.53 223 PRO A O 1
ATOM 1709 N N . VAL A 1 243 ? 23.222 4.101 23.085 1.00 12.96 224 VAL A N 1
ATOM 1710 C CA . VAL A 1 243 ? 23.857 5.404 23.231 1.00 13.09 224 VAL A CA 1
ATOM 1711 C C . VAL A 1 243 ? 23.064 6.411 22.424 1.00 13.04 224 VAL A C 1
ATOM 1712 O O . VAL A 1 243 ? 22.750 6.138 21.252 1.00 11.04 224 VAL A O 1
ATOM 1716 N N . LYS A 1 244 ? 22.738 7.571 23.015 1.00 12.10 225 LYS A N 1
ATOM 1717 C CA . LYS A 1 244 ? 21.995 8.621 22.334 1.00 14.58 225 LYS A CA 1
ATOM 1718 C C . LYS A 1 244 ? 22.953 9.529 21.578 1.00 13.97 225 LYS A C 1
ATOM 1719 O O . LYS A 1 244 ? 23.864 10.122 22.183 1.00 14.67 225 LYS A O 1
ATOM 1725 N N . CYS A 1 245 ? 22.755 9.609 20.271 1.00 12.30 226 CYS A N 1
ATOM 1726 C CA . CYS A 1 245 ? 23.576 10.400 19.357 1.00 12.03 226 CYS A CA 1
ATOM 1727 C C . CYS A 1 245 ? 22.749 11.495 18.721 1.00 13.65 226 CYS A C 1
ATOM 1728 O O . CYS A 1 245 ? 21.999 11.209 17.787 1.00 14.90 226 CYS A O 1
ATOM 1731 N N . ALA A 1 246 ? 22.941 12.755 19.122 1.00 13.25 227 ALA A N 1
ATOM 1732 C CA . ALA A 1 246 ? 22.091 13.841 18.649 1.00 1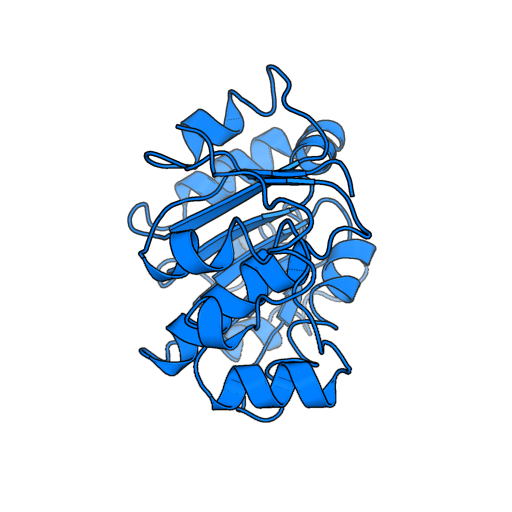3.46 227 ALA A CA 1
ATOM 1733 C C . ALA A 1 246 ? 22.916 14.831 17.806 1.00 12.92 227 ALA A C 1
ATOM 1734 O O . ALA A 1 246 ? 24.056 15.180 18.212 1.00 13.93 227 ALA A O 1
ATOM 1736 N N . VAL A 1 247 ? 22.364 15.283 16.684 1.00 10.95 228 VAL A N 1
ATOM 1737 C CA . VAL A 1 247 ? 23.007 16.363 15.926 1.00 11.83 228 VAL A CA 1
ATOM 1738 C C . VAL A 1 247 ? 21.942 17.350 15.476 1.00 12.90 228 VAL A C 1
ATOM 1739 O O . VAL A 1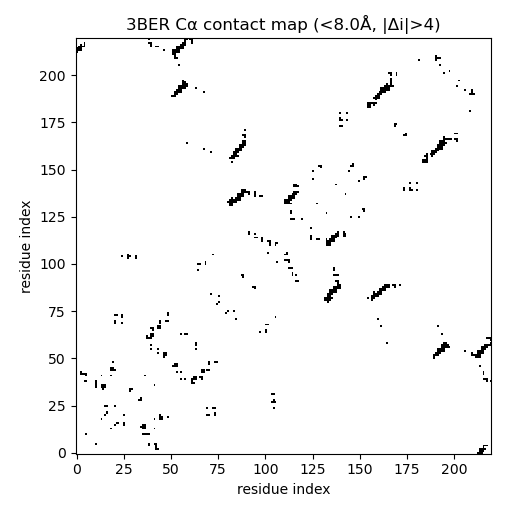 247 ? 20.774 17.004 15.325 1.00 14.55 228 VAL A O 1
ATOM 1743 N N . SER A 1 248 ? 22.368 18.591 15.200 1.00 14.60 229 SER A N 1
ATOM 1744 C CA . SER A 1 248 ? 21.488 19.595 14.602 1.00 15.04 229 SER A CA 1
ATOM 1745 C C . SER A 1 248 ? 21.693 19.735 13.086 1.00 14.45 229 SER A C 1
ATOM 1746 O O . SER A 1 248 ? 20.931 20.442 12.409 1.00 15.24 229 SER A O 1
ATOM 1749 N N . SER A 1 249 ? 22.736 19.089 12.547 1.00 13.20 230 SER A N 1
ATOM 1750 C CA . SER A 1 249 ? 23.016 19.154 11.119 1.00 12.79 230 SER A CA 1
ATOM 1751 C C . SER A 1 249 ? 23.904 17.986 10.722 1.00 12.34 230 SER A C 1
ATOM 1752 O O . SER A 1 249 ? 24.028 17.757 9.515 1.00 14.81 230 SER A O 1
#

B-factor: mean 14.83, std 8.56, range [2.65, 58.78]

Secondary structure (DSSP, 8-state):
-B-----HHHHHH--TGGGT--HHHHHHHHHTT--S--HHHHHHHHHHHTT--EEEE--TTS-HHHHHHHHHHHHHHHS--SS-EEEE-SSHHHHHHHHHHHHHHHGGGT--EEEE-TTS-HHHHHHHHHT--SEEEE-HHHHHHHHHHSTT---TT--EEEE-SHHHHHHTT-HHHHHHHHHSS-SSSEEEEEESS--HHHHHHHHHH-SSPEEEE---

InterPro domains:
  IPR000629 ATP-dependent RNA helicase DEAD-box, conserved site [PS00039] (172-180)
  IPR001650 Helicase, C-terminal domain-like [PF00271] (252-358)
  IPR001650 Helicase, C-terminal domain-like [PS51194] (237-397)
  IPR001650 Helicase, C-terminal domain-like [SM00490] (277-358)
  IPR011545 DEAD/DEAH-box helicase domain [PF00270] (48-214)
  IPR014001 Helicase superfamily 1/2, ATP-binding domain [PS51192] (55-226)
  IPR014001 Helicase superfamily 1/2, ATP-binding domain [SM00487] (43-241)
  IPR014014 RNA helicase, DEAD-box type, Q motif [PS51195] (24-52)
  IPR027417 P-loop containing nucleoside triphosphate hydrolase [G3DSA:3.40.50.300] (12-230)
  IPR027417 P-loop containing nucleoside triphosphate hydrolase [G3DSA:3.40.50.300] (232-404)
  IPR027417 P-loop containing nucleoside triphosphate hydrolase [SSF52540] (93-379)
  IPR044765 DDX47/Rrp3, DEAD-box helicase domain [cd17954] (25-227)
  IPR050079 DEAD box RNA helicase [PTHR47959] (14-419)

Nearest PDB structures (foldseek):
  3ber-assembly1_A  TM=1.005E+00  e=8.398E-47  Homo sapiens
  7ddx-assembly1_B  TM=9.256E-01  e=7.416E-20  Mus musculus
  7pq0-assembly1_B  TM=9.370E-01  e=8.067E-17  Homo sapiens
  3eiq-assembly1_D  TM=9.139E-01  e=3.340E-17  Homo sapiens
  3eiq-assembly1_A  TM=9.147E-01  e=1.177E-16  Homo sapiens

GO terms:
  GO:0005730 nucleolus (C, IDA)
  GO:0006364 rRNA processing (P, IMP)
  GO:0008380 RNA splicing (P, IMP)
  GO:0005515 protein binding (F, IPI)
  GO:0005654 nucleoplasm (C, TAS)
  GO:0008625 extrinsic apoptotic signaling pathway via death domain receptors (P, IDA)
  GO:0016020 membrane (C, HDA)
  GO:0003723 RNA binding (F, HDA)

Solvent-accessible surface area: 10738 Å² total; per-residue (Å²): 141,125,21,102,110,7,101,106,125,61,70,115,90,69,62,10,139,90,8,46,6,54,101,68,0,22,95,15,0,79,139,65,54,58,98,131,8,48,28,0,5,16,9,0,0,36,35,3,58,129,29,77,10,0,8,0,23,5,109,115,73,4,24,8,12,0,0,0,0,0,1,0,0,23,24,7,66,143,79,108,49,108,21,4,0,0,0,0,0,2,32,86,106,18,0,69,93,1,11,118,58,1,70,51,2,0,63,114,51,44,12,89,26,9,34,0,0,32,79,66,88,49,145,66,5,33,100,35,3,64,131,92,5,19,0,2,0,0,13,0,23,55,0,15,56,5,40,108,116,23,204,60,18,64,2,193,38,1,87,13,0,0,0,0,21,0,21,106,0,10,112,83,110,36,67,89,48,2,85,95,0,30,160,80,16,31,206,123,42,82,2,3,0,0,0,37,75,57,63,190,90,1,64,155,14,27,168,68,6,18,165,104,27,9,59,0,51,21,121,80

Sequence (220 aa):
TEASQPIVEEEEETKTFKDLGVTDVLCEACDQLGWTKPTKIQIIEAIPLALQGRDIIIGLAETGSGKTGAFALPILNALLETPQRLFALVLTPTRELAFQISSEQFEEALGSSIGVQSSAVIVGGIDSMMSQSSLALAKKPHIIIATPGRLIIDHLENTKGFNLRALLKYLVMDEADRILNMDFETEVDKILKVIPRDRKTFLFSATMTKKVQQKLQRAALKNPVKCAVSS

Organism: Homo sapiens (NCBI:txid9606)